Protein AF-A0A8I2G3D5-F1 (afdb_monomer)

Structure (mmCIF, N/CA/C/O backbone):
data_AF-A0A8I2G3D5-F1
#
_entry.id   AF-A0A8I2G3D5-F1
#
loop_
_atom_site.group_PDB
_atom_site.id
_atom_site.type_symbol
_atom_site.label_atom_id
_atom_site.label_alt_id
_atom_site.label_comp_id
_atom_site.label_asym_id
_atom_site.label_entity_id
_atom_site.label_seq_id
_atom_site.pdbx_PDB_ins_code
_atom_site.Cartn_x
_atom_site.Cartn_y
_atom_site.Cartn_z
_atom_site.occupancy
_atom_site.B_iso_or_equiv
_atom_site.auth_seq_id
_atom_site.auth_comp_id
_atom_site.auth_asym_id
_atom_site.auth_atom_id
_atom_site.pdbx_PDB_model_num
ATOM 1 N N . MET A 1 1 ? -16.434 -4.569 -33.786 1.00 33.22 1 MET A N 1
ATOM 2 C CA . MET A 1 1 ? -15.653 -5.572 -33.036 1.00 33.22 1 MET A CA 1
ATOM 3 C C . MET A 1 1 ? -14.203 -5.137 -33.103 1.00 33.22 1 MET A C 1
ATOM 5 O O . MET A 1 1 ? -13.575 -5.345 -34.127 1.00 33.22 1 MET A O 1
ATOM 9 N N . ALA A 1 2 ? -13.721 -4.432 -32.086 1.00 35.72 2 ALA A N 1
ATOM 10 C CA . ALA A 1 2 ? -12.325 -4.023 -31.976 1.00 35.72 2 ALA A CA 1
ATOM 11 C C . ALA A 1 2 ? -11.915 -4.312 -30.531 1.00 35.72 2 ALA A C 1
ATOM 13 O O . ALA A 1 2 ? -12.148 -3.511 -29.636 1.00 35.72 2 ALA A O 1
ATOM 14 N N . GLY A 1 3 ? -11.471 -5.544 -30.296 1.00 40.59 3 GLY A N 1
ATOM 15 C CA . GLY A 1 3 ? -10.863 -5.965 -29.041 1.00 40.59 3 GLY A CA 1
ATOM 16 C C . GLY A 1 3 ? -9.411 -6.281 -29.349 1.00 40.59 3 GLY A C 1
ATOM 17 O O . GLY A 1 3 ? -9.151 -7.000 -30.314 1.00 40.59 3 GLY A O 1
ATOM 18 N N . GLY A 1 4 ? -8.475 -5.699 -28.602 1.00 49.19 4 GLY A N 1
ATOM 19 C CA . GLY A 1 4 ? -7.061 -6.034 -28.742 1.00 49.19 4 GLY A CA 1
ATOM 20 C C . GLY A 1 4 ? -6.842 -7.540 -28.571 1.00 49.19 4 GLY A C 1
ATOM 21 O O . GLY A 1 4 ? -7.538 -8.200 -27.798 1.00 49.19 4 GLY A O 1
ATOM 22 N N . ASN A 1 5 ? -5.886 -8.095 -29.314 1.00 57.97 5 ASN A N 1
ATOM 23 C CA . ASN A 1 5 ? -5.527 -9.502 -29.184 1.00 57.97 5 ASN A CA 1
ATOM 24 C C . ASN A 1 5 ? -4.558 -9.672 -28.012 1.00 57.97 5 ASN A C 1
ATOM 26 O O . ASN A 1 5 ? -3.482 -9.074 -28.001 1.00 57.97 5 ASN A O 1
ATOM 30 N N . PHE A 1 6 ? -4.922 -10.518 -27.049 1.00 61.03 6 PHE A N 1
ATOM 31 C CA . PHE A 1 6 ? -3.996 -10.963 -26.013 1.00 61.03 6 PHE A CA 1
ATOM 32 C C . PHE A 1 6 ? -2.805 -11.684 -26.657 1.00 61.03 6 PHE A C 1
ATOM 34 O O . PHE A 1 6 ? -2.989 -12.622 -27.433 1.00 61.03 6 PHE A O 1
ATOM 41 N N . SER A 1 7 ? -1.589 -11.255 -26.318 1.00 67.00 7 SER A N 1
ATOM 42 C CA . SER A 1 7 ? -0.351 -11.927 -26.713 1.00 67.00 7 SER A CA 1
ATOM 43 C C . SER A 1 7 ? 0.411 -12.353 -25.456 1.00 67.00 7 SER A C 1
ATOM 45 O O . SER A 1 7 ? 0.914 -11.472 -24.749 1.00 67.00 7 SER A O 1
ATOM 47 N N . PRO A 1 8 ? 0.507 -13.660 -25.144 1.00 65.19 8 PRO A N 1
ATOM 48 C CA . PRO A 1 8 ? 1.179 -14.150 -23.935 1.00 65.19 8 PRO A CA 1
ATOM 49 C C . PRO A 1 8 ? 2.660 -13.745 -23.882 1.00 65.19 8 PRO A C 1
ATOM 51 O O . PRO A 1 8 ? 3.177 -13.479 -22.803 1.00 65.19 8 PRO A O 1
ATOM 54 N N . ASP A 1 9 ? 3.296 -13.567 -25.042 1.00 69.81 9 ASP A N 1
ATOM 55 C CA . ASP A 1 9 ? 4.701 -13.154 -25.168 1.00 69.81 9 ASP A CA 1
ATOM 56 C C . ASP A 1 9 ? 4.904 -11.629 -25.176 1.00 69.81 9 ASP A C 1
ATOM 58 O O . ASP A 1 9 ? 6.019 -11.131 -25.372 1.00 69.81 9 ASP A O 1
ATOM 62 N N . SER A 1 10 ? 3.834 -10.853 -24.990 1.00 69.56 10 SER A N 1
ATOM 63 C CA . SER A 1 10 ? 3.931 -9.396 -24.932 1.00 69.56 10 SER A CA 1
ATOM 64 C C . SER A 1 10 ? 4.835 -8.927 -23.786 1.00 69.56 10 SER A C 1
ATOM 66 O O . SER A 1 10 ? 4.969 -9.563 -22.738 1.00 69.56 10 SER A O 1
ATOM 68 N N . ALA A 1 11 ? 5.448 -7.760 -23.978 1.00 66.62 11 ALA A N 1
ATOM 69 C CA . ALA A 1 11 ? 6.281 -7.101 -22.974 1.00 66.62 11 ALA A CA 1
ATOM 70 C C . ALA A 1 11 ? 5.574 -6.962 -21.612 1.00 66.62 11 ALA A C 1
ATOM 72 O O . ALA A 1 11 ? 6.171 -7.254 -20.578 1.00 66.62 11 ALA A O 1
ATOM 73 N N . ILE A 1 12 ? 4.285 -6.604 -21.620 1.00 67.19 12 ILE A N 1
ATOM 74 C CA . ILE A 1 12 ? 3.485 -6.435 -20.403 1.00 67.19 12 ILE A CA 1
ATOM 75 C C . ILE A 1 12 ? 3.236 -7.760 -19.670 1.00 67.19 12 ILE A C 1
ATOM 77 O O . ILE A 1 12 ? 3.290 -7.795 -18.445 1.00 67.19 12 ILE A O 1
ATOM 81 N N . ASN A 1 13 ? 3.043 -8.868 -20.392 1.00 72.25 13 ASN A N 1
ATOM 82 C CA . ASN A 1 13 ? 2.872 -10.181 -19.770 1.00 72.25 13 ASN A CA 1
ATOM 83 C C . ASN A 1 13 ? 4.181 -10.725 -19.195 1.00 72.25 13 ASN A C 1
ATOM 85 O O . ASN A 1 13 ? 4.166 -11.341 -18.131 1.00 72.25 13 ASN A O 1
ATOM 89 N N . ARG A 1 14 ? 5.322 -10.444 -19.838 1.00 74.56 14 ARG A N 1
ATOM 90 C CA . ARG A 1 14 ? 6.645 -10.762 -19.275 1.00 74.56 14 ARG A CA 1
ATOM 91 C C . ARG A 1 14 ? 6.910 -9.982 -17.989 1.00 74.56 14 ARG A C 1
ATOM 93 O O . ARG A 1 14 ? 7.327 -10.581 -17.001 1.00 74.56 14 ARG A O 1
ATOM 100 N N . LEU A 1 15 ? 6.585 -8.688 -17.976 1.00 72.69 15 LEU A N 1
ATOM 101 C CA . LEU A 1 15 ? 6.650 -7.850 -16.777 1.00 72.69 15 LEU A CA 1
ATOM 102 C C . LEU A 1 15 ? 5.739 -8.393 -15.666 1.00 72.69 15 LEU A C 1
ATOM 104 O O . LEU A 1 15 ? 6.189 -8.593 -14.540 1.00 72.69 15 LEU A O 1
ATOM 108 N N . LEU A 1 16 ? 4.478 -8.697 -15.986 1.00 75.94 16 LEU A N 1
ATOM 109 C CA . LEU A 1 16 ? 3.522 -9.263 -15.034 1.00 75.94 16 LEU A CA 1
ATOM 110 C C . LEU A 1 16 ? 4.018 -10.598 -14.459 1.00 75.94 16 LEU A C 1
ATOM 112 O O . LEU A 1 16 ? 3.919 -10.814 -13.251 1.00 75.94 16 LEU A O 1
ATOM 116 N N . LYS A 1 17 ? 4.590 -11.472 -15.300 1.00 76.94 17 LYS A N 1
ATOM 117 C CA . LYS A 1 17 ? 5.183 -12.741 -14.863 1.00 76.94 17 LYS A CA 1
ATOM 118 C C . LYS A 1 17 ? 6.334 -12.507 -13.893 1.00 76.94 17 LYS A C 1
ATOM 120 O O . LYS A 1 17 ? 6.340 -13.126 -12.833 1.00 76.94 17 LYS A O 1
ATOM 125 N N . ALA A 1 18 ? 7.260 -11.605 -14.210 1.00 76.31 18 ALA A N 1
ATOM 126 C CA . ALA A 1 18 ? 8.394 -11.290 -13.343 1.00 76.31 18 ALA A CA 1
ATOM 127 C C . ALA A 1 18 ? 7.939 -10.758 -11.973 1.00 76.31 18 ALA A C 1
ATOM 129 O O . ALA A 1 18 ? 8.367 -11.270 -10.936 1.00 76.31 18 ALA A O 1
ATOM 130 N N . VAL A 1 19 ? 7.000 -9.803 -11.964 1.00 75.44 19 VAL A N 1
ATOM 131 C CA . VAL A 1 19 ? 6.412 -9.246 -10.733 1.00 75.44 19 VAL A CA 1
ATOM 132 C C . VAL A 1 19 ? 5.729 -10.341 -9.908 1.00 75.44 19 VAL A C 1
ATOM 134 O O . VAL A 1 19 ? 5.931 -10.430 -8.696 1.00 75.44 19 VAL A O 1
ATOM 137 N N . PHE A 1 20 ? 4.958 -11.217 -10.555 1.00 77.75 20 PHE A N 1
ATOM 138 C CA . PHE A 1 20 ? 4.272 -12.316 -9.881 1.00 77.75 20 PHE A CA 1
ATOM 139 C C . PHE A 1 20 ? 5.246 -13.338 -9.278 1.00 77.75 20 PHE A C 1
ATOM 141 O O . PHE A 1 20 ? 5.079 -13.737 -8.126 1.00 77.75 20 PHE A O 1
ATOM 148 N N . CYS A 1 21 ? 6.271 -13.753 -10.027 1.00 78.75 21 CYS A N 1
ATOM 149 C CA . CYS A 1 21 ? 7.306 -14.684 -9.558 1.00 78.75 21 CYS A CA 1
ATOM 150 C C . CYS A 1 21 ? 7.997 -14.136 -8.310 1.00 78.75 21 CYS A C 1
ATOM 152 O O . CYS A 1 21 ? 8.092 -14.813 -7.287 1.00 78.75 21 CYS A O 1
ATOM 154 N N . LYS A 1 22 ? 8.374 -12.853 -8.361 1.00 76.94 22 LYS A N 1
ATOM 155 C CA . LYS A 1 22 ? 8.997 -12.154 -7.240 1.00 76.94 22 LYS A CA 1
ATOM 156 C C . LYS A 1 22 ? 8.113 -12.158 -5.992 1.00 76.94 22 LYS A C 1
ATOM 158 O O . LYS A 1 22 ? 8.593 -12.510 -4.919 1.00 76.94 22 LYS A O 1
ATOM 163 N N . ALA A 1 23 ? 6.834 -11.811 -6.136 1.00 73.75 23 ALA A N 1
ATOM 164 C CA . ALA A 1 23 ? 5.890 -11.750 -5.019 1.00 73.75 23 ALA A CA 1
ATOM 165 C C . ALA A 1 23 ? 5.532 -13.133 -4.443 1.00 73.75 23 ALA A C 1
ATOM 167 O O . ALA A 1 23 ? 5.280 -13.260 -3.247 1.00 73.75 23 ALA A O 1
ATOM 168 N N . SER A 1 24 ? 5.498 -14.168 -5.285 1.00 75.25 24 SER A N 1
ATOM 169 C CA . SER A 1 24 ? 5.139 -15.538 -4.892 1.00 75.25 24 SER A CA 1
ATOM 170 C C . SER A 1 24 ? 6.325 -16.377 -4.404 1.00 75.25 24 SER A C 1
ATOM 172 O O . SER A 1 24 ? 6.113 -17.454 -3.848 1.00 75.25 24 SER A O 1
ATOM 174 N N . GLY A 1 25 ? 7.563 -15.911 -4.605 1.00 76.88 25 GLY A N 1
ATOM 175 C CA . GLY A 1 25 ? 8.779 -16.687 -4.341 1.00 76.88 25 GLY A CA 1
ATOM 176 C C . GLY A 1 25 ? 8.998 -17.838 -5.330 1.00 76.88 25 GLY A C 1
ATOM 177 O O . GLY A 1 25 ? 9.834 -18.707 -5.085 1.00 76.88 25 GLY A O 1
ATOM 178 N N . ILE A 1 26 ? 8.237 -17.862 -6.425 1.00 79.56 26 ILE A N 1
ATOM 179 C CA . ILE A 1 26 ? 8.363 -18.844 -7.500 1.00 79.56 26 ILE A CA 1
ATOM 180 C C . ILE A 1 26 ? 9.489 -18.392 -8.433 1.00 79.56 26 ILE A C 1
ATOM 182 O O . ILE A 1 26 ? 9.596 -17.212 -8.761 1.00 79.56 26 ILE A O 1
ATOM 186 N N . ASP A 1 27 ? 10.328 -19.329 -8.867 1.00 75.12 27 ASP A N 1
ATOM 187 C CA . ASP A 1 27 ? 11.398 -19.039 -9.821 1.00 75.12 27 ASP A CA 1
ATOM 188 C C . ASP A 1 27 ? 10.809 -18.567 -11.161 1.00 75.12 27 ASP A C 1
ATOM 190 O O . ASP A 1 27 ? 9.886 -19.186 -11.694 1.00 75.12 27 ASP A O 1
ATOM 194 N N . VAL A 1 28 ? 11.345 -17.486 -11.727 1.00 67.75 28 VAL A N 1
ATOM 195 C CA . VAL A 1 28 ? 10.882 -16.940 -13.011 1.00 67.75 28 VAL A CA 1
ATOM 196 C C . VAL A 1 28 ? 11.116 -17.916 -14.168 1.00 67.75 28 VAL A C 1
ATOM 198 O O . VAL A 1 28 ? 10.330 -17.940 -15.119 1.00 67.75 28 VAL A O 1
ATOM 201 N N . GLU A 1 29 ? 12.137 -18.768 -14.030 1.00 68.31 29 GLU A N 1
ATOM 202 C CA . GLU A 1 29 ? 12.494 -19.843 -14.962 1.00 68.31 29 GLU A CA 1
ATOM 203 C C . GLU A 1 29 ? 11.621 -21.095 -14.789 1.00 68.31 29 GLU A C 1
ATOM 205 O O . GLU A 1 29 ? 11.709 -22.044 -15.570 1.00 68.31 29 GLU A O 1
ATOM 210 N N . SER A 1 30 ? 10.751 -21.134 -13.774 1.00 64.19 30 SER A N 1
ATOM 211 C CA . SER A 1 30 ? 9.846 -22.267 -13.609 1.00 64.19 30 SER A CA 1
ATOM 212 C C . SER A 1 30 ? 8.774 -22.287 -14.710 1.00 64.19 30 SER A C 1
ATOM 214 O O . SER A 1 30 ? 8.200 -21.265 -15.105 1.00 64.19 30 SER A O 1
ATOM 216 N N . ASN A 1 31 ? 8.499 -23.492 -15.219 1.00 62.22 31 ASN A N 1
ATOM 217 C CA . ASN A 1 31 ? 7.587 -23.768 -16.339 1.00 62.22 31 ASN A CA 1
ATOM 218 C C . ASN A 1 31 ? 6.098 -23.651 -15.962 1.00 62.22 31 ASN A C 1
ATOM 220 O O . ASN A 1 31 ? 5.286 -24.486 -16.360 1.00 62.22 31 ASN A O 1
ATOM 224 N N . PHE A 1 32 ? 5.716 -22.649 -15.173 1.00 61.19 32 PHE A N 1
ATOM 225 C CA . PHE A 1 32 ? 4.306 -22.348 -14.957 1.00 61.19 32 PHE A CA 1
ATOM 226 C C . PHE A 1 32 ? 3.811 -21.329 -15.984 1.00 61.19 32 PHE A C 1
ATOM 228 O O . PHE A 1 32 ? 4.517 -20.398 -16.392 1.00 61.19 32 PHE A O 1
ATOM 235 N N . GLU A 1 33 ? 2.571 -21.531 -16.405 1.00 62.66 33 GLU A N 1
ATOM 236 C CA . GLU A 1 33 ? 1.895 -20.706 -17.391 1.00 62.66 33 GLU A CA 1
ATOM 237 C C . GLU A 1 33 ? 0.916 -19.769 -16.676 1.00 62.66 33 GLU A C 1
ATOM 239 O O . GLU A 1 33 ? 0.068 -20.209 -15.894 1.00 62.66 33 GLU A O 1
ATOM 244 N N . ILE A 1 34 ? 1.041 -18.464 -16.927 1.00 61.38 34 ILE A N 1
ATOM 245 C CA . ILE A 1 34 ? 0.075 -17.473 -16.451 1.00 61.38 34 ILE A CA 1
ATOM 246 C C . ILE A 1 34 ? -1.021 -17.374 -17.501 1.00 61.38 34 ILE A C 1
ATOM 248 O O . ILE A 1 34 ? -0.872 -16.709 -18.524 1.00 61.38 34 ILE A O 1
ATOM 252 N N . ASN A 1 35 ? -2.129 -18.047 -17.227 1.00 60.19 35 ASN A N 1
ATOM 253 C CA . ASN A 1 35 ? -3.312 -17.999 -18.068 1.00 60.19 35 ASN A CA 1
ATOM 254 C C . ASN A 1 35 ? -4.254 -16.895 -17.578 1.00 60.19 35 ASN A C 1
ATOM 256 O O . ASN A 1 35 ? -4.542 -16.799 -16.381 1.00 60.19 35 ASN A O 1
ATOM 260 N N . ILE A 1 36 ? -4.773 -16.073 -18.498 1.00 58.59 36 ILE A N 1
ATOM 261 C CA . ILE A 1 36 ? -5.893 -15.191 -18.158 1.00 58.59 36 ILE A CA 1
ATOM 262 C C . ILE A 1 36 ? -7.076 -16.090 -17.803 1.00 58.59 36 ILE A C 1
ATOM 264 O O . ILE A 1 36 ? -7.423 -17.003 -18.553 1.00 58.59 3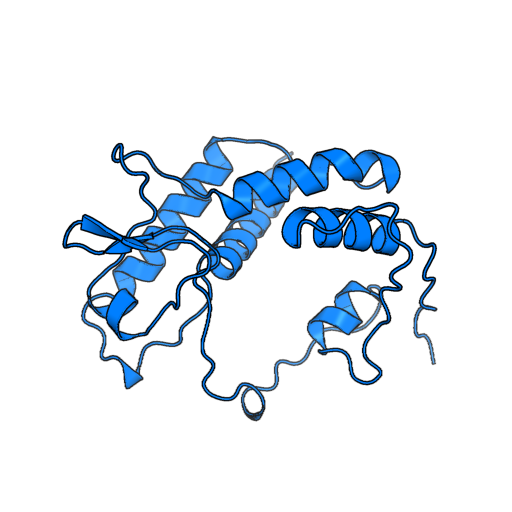6 ILE A O 1
ATOM 268 N N . SER A 1 37 ? -7.701 -15.822 -16.655 1.00 55.09 37 SER A N 1
ATOM 269 C CA . SER A 1 37 ? -8.962 -16.465 -16.287 1.00 55.09 37 SER A CA 1
ATOM 270 C C . SER A 1 37 ? -9.947 -16.396 -17.463 1.00 55.09 37 SER A C 1
ATOM 272 O O . SER A 1 37 ? -10.093 -15.325 -18.048 1.00 55.09 37 SER A O 1
ATOM 274 N N . PRO A 1 38 ? -10.697 -17.464 -17.781 1.00 53.06 38 PRO A N 1
ATOM 275 C CA . PRO A 1 38 ? -11.763 -17.400 -18.786 1.00 53.06 38 PRO A CA 1
ATOM 276 C C . PRO A 1 38 ? -12.868 -16.390 -18.419 1.00 53.06 38 PRO A C 1
ATOM 278 O O . PRO A 1 38 ? -13.658 -15.994 -19.271 1.00 53.06 38 PRO A O 1
ATOM 281 N N . ALA A 1 39 ? -12.906 -15.945 -17.159 1.00 57.94 39 ALA A N 1
ATOM 282 C CA . ALA A 1 39 ? -13.697 -14.822 -16.676 1.00 57.94 39 ALA A CA 1
ATOM 283 C C . ALA A 1 39 ? -12.791 -13.889 -15.848 1.00 57.94 39 ALA A C 1
ATOM 285 O O . ALA A 1 39 ? -12.769 -13.981 -14.613 1.00 57.94 39 ALA A O 1
ATOM 286 N N . PRO A 1 40 ? -11.966 -13.042 -16.487 1.00 58.94 40 PRO A N 1
ATOM 287 C CA . PRO A 1 40 ? -11.129 -12.103 -15.756 1.00 58.94 40 PRO A CA 1
ATOM 288 C C . PRO A 1 40 ? -12.015 -11.056 -15.071 1.00 58.94 40 PRO A C 1
ATOM 290 O O . PRO A 1 40 ? -13.067 -10.678 -15.591 1.00 58.94 40 PRO A O 1
ATOM 293 N N . LYS A 1 41 ? -11.590 -10.569 -13.898 1.00 57.34 41 LYS A N 1
ATOM 294 C CA . LYS A 1 41 ? -12.210 -9.372 -13.308 1.00 57.34 41 LYS A CA 1
ATOM 295 C C . LYS A 1 41 ? -12.121 -8.234 -14.322 1.00 57.34 41 LYS A C 1
ATOM 297 O O . LYS A 1 41 ? -11.122 -8.140 -15.037 1.00 57.34 41 LYS A O 1
ATOM 302 N N . ALA A 1 42 ? -13.153 -7.397 -14.391 1.00 54.06 42 ALA A N 1
ATOM 303 C CA . ALA A 1 42 ? -13.267 -6.379 -15.430 1.00 54.06 42 ALA A CA 1
ATOM 304 C C . ALA A 1 42 ? -12.027 -5.470 -15.464 1.00 54.06 42 ALA A C 1
ATOM 306 O O . ALA A 1 42 ? -11.500 -5.191 -16.536 1.00 54.06 42 ALA A O 1
ATOM 307 N N . GLU A 1 43 ? -11.499 -5.106 -14.296 1.00 52.00 43 GLU A N 1
ATOM 308 C CA . GLU A 1 43 ? -10.314 -4.265 -14.126 1.00 52.00 43 GLU A CA 1
ATOM 309 C C . GLU A 1 43 ? -9.036 -4.926 -14.665 1.00 52.00 43 GLU A C 1
ATOM 311 O O . GLU A 1 43 ? -8.214 -4.273 -15.304 1.00 52.00 43 GLU A O 1
ATOM 316 N N . VAL A 1 44 ? -8.897 -6.238 -14.453 1.00 56.22 44 VAL A N 1
ATOM 317 C CA . VAL A 1 44 ? -7.757 -7.040 -14.929 1.00 56.22 44 VAL A CA 1
ATOM 318 C C . VAL A 1 44 ? -7.839 -7.241 -16.436 1.00 56.22 44 VAL A C 1
ATOM 320 O O . VAL A 1 44 ? -6.833 -7.121 -17.124 1.00 56.22 44 VAL A O 1
ATOM 323 N N . ALA A 1 45 ? -9.041 -7.496 -16.959 1.00 55.72 45 ALA A N 1
ATOM 324 C CA . ALA A 1 45 ? -9.275 -7.547 -18.393 1.00 55.72 45 ALA A CA 1
ATOM 325 C C . ALA A 1 45 ? -8.876 -6.211 -19.025 1.00 55.72 45 ALA A C 1
ATOM 327 O O . ALA A 1 45 ? -8.057 -6.185 -19.930 1.00 55.72 45 ALA A O 1
ATOM 328 N N . TYR A 1 46 ? -9.370 -5.098 -18.485 1.00 52.34 46 TYR A N 1
ATOM 329 C CA . TYR A 1 46 ? -9.125 -3.758 -19.008 1.00 52.34 46 TYR A CA 1
ATOM 330 C C . TYR A 1 46 ? -7.642 -3.366 -19.029 1.00 52.34 46 TYR A C 1
ATOM 332 O O . TYR A 1 46 ? -7.166 -2.874 -20.049 1.00 52.34 46 TYR A O 1
ATOM 340 N N . GLY A 1 47 ? -6.889 -3.664 -17.963 1.00 53.66 47 GLY A N 1
ATOM 341 C CA . GLY A 1 47 ? -5.435 -3.458 -17.933 1.00 53.66 47 GLY A CA 1
ATOM 342 C C . GLY A 1 47 ? -4.662 -4.265 -18.986 1.00 53.66 47 GLY A C 1
ATOM 343 O O . GLY A 1 47 ? -3.569 -3.867 -19.375 1.00 53.66 47 GLY A O 1
ATOM 344 N N . LEU A 1 48 ? -5.234 -5.367 -19.485 1.00 55.03 48 LEU A N 1
ATOM 345 C CA . LEU A 1 48 ? -4.628 -6.251 -20.489 1.00 55.03 48 LEU A CA 1
ATOM 346 C C . LEU A 1 48 ? -5.072 -5.944 -21.937 1.00 55.03 48 LEU A C 1
ATOM 348 O O . LEU A 1 48 ? -4.449 -6.451 -22.868 1.00 55.03 48 LEU A O 1
ATOM 352 N N . VAL A 1 49 ? -6.119 -5.130 -22.145 1.00 52.66 49 VAL A N 1
ATOM 353 C CA . VAL A 1 49 ? -6.657 -4.748 -23.479 1.00 52.66 49 VAL A CA 1
ATOM 354 C C . VAL A 1 49 ? -6.724 -3.230 -23.713 1.00 52.66 49 VAL A C 1
ATOM 356 O O . VAL A 1 49 ? -7.426 -2.781 -24.617 1.00 52.66 49 VAL A O 1
ATOM 359 N N . TRP A 1 50 ? -6.021 -2.433 -22.904 1.00 46.34 50 TRP A N 1
ATOM 360 C CA . TRP A 1 50 ? -6.191 -0.978 -22.810 1.00 46.34 50 TRP A CA 1
ATOM 361 C C . TRP A 1 50 ? -6.049 -0.231 -24.152 1.00 46.34 50 TRP A C 1
ATOM 363 O O . TRP A 1 50 ? -4.947 0.072 -24.602 1.00 46.34 50 TRP A O 1
ATOM 373 N N . ASP A 1 51 ? -7.193 0.116 -24.748 1.00 42.78 51 ASP A N 1
ATOM 374 C CA . ASP A 1 51 ? -7.335 1.161 -25.773 1.00 42.78 51 ASP A CA 1
ATOM 375 C C . ASP A 1 51 ? -8.736 1.823 -25.691 1.00 42.78 51 ASP A C 1
ATOM 377 O O . ASP A 1 51 ? -8.816 3.045 -25.673 1.00 42.78 51 ASP A O 1
ATOM 381 N N . GLN A 1 52 ? -9.865 1.095 -25.545 1.00 47.16 52 GLN A N 1
ATOM 382 C CA . GLN A 1 52 ? -11.153 1.684 -26.006 1.00 47.16 52 GLN A CA 1
ATOM 383 C C . GLN A 1 52 ? -12.406 1.622 -25.108 1.00 47.16 52 GLN A C 1
ATOM 385 O O . GLN A 1 52 ? -13.492 1.899 -25.624 1.00 47.16 52 GLN A O 1
ATOM 390 N N . THR A 1 53 ? -12.385 1.283 -23.807 1.00 41.03 53 THR A N 1
ATOM 391 C CA . THR A 1 53 ? -13.666 1.285 -23.040 1.00 41.03 53 THR A CA 1
ATOM 392 C C . THR A 1 53 ? -13.560 1.528 -21.528 1.00 41.03 53 THR A C 1
ATOM 394 O O . THR A 1 53 ? -12.995 0.698 -20.833 1.00 41.03 53 THR A O 1
ATOM 397 N N . PRO A 1 54 ? -14.197 2.572 -20.962 1.00 43.09 54 PRO A N 1
ATOM 398 C CA . PRO A 1 54 ? -14.180 2.807 -19.519 1.00 43.09 54 PRO A CA 1
ATOM 399 C C . PRO A 1 54 ? -14.923 1.709 -18.740 1.00 43.09 54 PRO A C 1
ATOM 401 O O . PRO A 1 54 ? -16.011 1.267 -19.121 1.00 43.09 54 PRO A O 1
ATOM 404 N N . LEU A 1 55 ? -14.342 1.303 -17.611 1.00 44.03 55 LEU A N 1
ATOM 405 C CA . LEU A 1 55 ? -14.909 0.323 -16.685 1.00 44.03 55 LEU A CA 1
ATOM 406 C C . LEU A 1 55 ? -16.188 0.836 -16.012 1.00 44.03 55 LEU A C 1
ATOM 408 O O . LEU A 1 55 ? -16.257 1.985 -15.576 1.00 44.03 55 LEU A O 1
ATOM 412 N N . LYS A 1 56 ? -17.177 -0.049 -15.844 1.00 44.59 56 LYS A N 1
ATOM 413 C CA . LYS A 1 56 ? -18.307 0.163 -14.927 1.00 44.59 56 LYS A CA 1
ATOM 414 C C . LYS A 1 56 ? -18.125 -0.697 -13.683 1.00 44.59 56 LYS A C 1
ATOM 416 O O . LYS A 1 56 ? -18.066 -1.919 -13.776 1.00 44.59 56 LYS A O 1
ATOM 421 N N . TYR A 1 57 ? -18.061 -0.030 -12.537 1.00 43.28 57 TYR A N 1
ATOM 422 C CA . TYR A 1 57 ? -18.010 -0.641 -11.215 1.00 43.28 57 TYR A CA 1
ATOM 423 C C . TYR A 1 57 ? -19.380 -1.233 -10.844 1.00 43.28 57 TYR A C 1
ATOM 425 O O . TYR A 1 57 ? -20.385 -0.521 -10.858 1.00 43.28 57 TYR A O 1
ATOM 433 N N . ASP A 1 58 ? -19.415 -2.530 -10.527 1.00 50.22 58 ASP A N 1
ATOM 434 C CA . ASP A 1 58 ? -20.611 -3.263 -10.090 1.00 50.22 58 ASP A CA 1
ATOM 435 C C . ASP A 1 58 ? -20.515 -3.541 -8.581 1.00 50.22 58 ASP A C 1
ATOM 437 O O . ASP A 1 58 ? -19.769 -4.418 -8.135 1.00 50.22 58 ASP A O 1
ATOM 441 N N . LYS A 1 59 ? -21.252 -2.746 -7.795 1.00 46.84 59 LYS A N 1
ATOM 442 C CA . LYS A 1 59 ? -21.259 -2.788 -6.324 1.00 46.84 59 LYS A CA 1
ATOM 443 C C . LYS A 1 59 ? -21.796 -4.107 -5.763 1.00 46.84 59 LYS A C 1
ATOM 445 O O . LYS A 1 59 ? -21.375 -4.506 -4.682 1.00 46.84 59 LYS A O 1
ATOM 450 N N . ASP A 1 60 ? -22.654 -4.810 -6.499 1.00 46.97 60 ASP A N 1
ATOM 451 C CA . ASP A 1 60 ? -23.408 -5.954 -5.971 1.00 46.97 60 ASP A CA 1
ATOM 452 C C . ASP A 1 60 ? -22.614 -7.274 -6.023 1.00 46.97 60 ASP A C 1
ATOM 454 O O . ASP A 1 60 ? -23.005 -8.279 -5.424 1.00 46.97 60 ASP A O 1
ATOM 458 N N . LYS A 1 61 ? -21.465 -7.289 -6.718 1.00 46.91 61 LYS A N 1
ATOM 459 C CA . LYS A 1 61 ? -20.580 -8.465 -6.834 1.00 46.91 61 LYS A CA 1
ATOM 460 C C . LYS A 1 61 ? -19.415 -8.481 -5.848 1.00 46.91 61 LYS A C 1
ATOM 462 O O . LYS A 1 61 ? -18.755 -9.514 -5.709 1.00 46.91 61 LYS A O 1
ATOM 467 N N . VAL A 1 62 ? -19.157 -7.379 -5.146 1.00 48.84 62 VAL A N 1
ATOM 468 C CA . VAL A 1 62 ? -18.140 -7.323 -4.091 1.00 48.84 62 VAL A CA 1
ATOM 469 C C . VAL A 1 62 ? -18.781 -7.831 -2.801 1.00 48.84 62 VAL A C 1
ATOM 471 O O . VAL A 1 62 ? -19.272 -7.061 -1.985 1.00 48.84 62 VAL A O 1
ATOM 474 N N . ARG A 1 63 ? -18.822 -9.158 -2.627 1.00 48.16 63 ARG A N 1
ATOM 475 C CA . ARG A 1 63 ? -19.153 -9.751 -1.321 1.00 48.16 63 ARG A CA 1
ATOM 476 C C . ARG A 1 63 ? -18.180 -9.217 -0.272 1.00 48.16 63 ARG A C 1
ATOM 478 O O . ARG A 1 63 ? -16.980 -9.173 -0.543 1.00 48.16 63 ARG A O 1
ATOM 485 N N . GLU A 1 64 ? -18.710 -8.867 0.901 1.00 52.91 64 GLU A N 1
ATOM 486 C CA . GLU A 1 64 ? -17.960 -8.499 2.108 1.00 52.91 64 GLU A CA 1
ATOM 487 C C . GLU A 1 64 ? -16.767 -9.445 2.287 1.00 52.91 64 GLU A C 1
ATOM 489 O O . GLU A 1 64 ? -16.908 -10.643 2.547 1.00 52.91 64 GLU A O 1
ATOM 494 N N . GLY A 1 65 ? -15.585 -8.910 1.991 1.00 54.69 65 GLY A N 1
ATOM 495 C CA . GLY A 1 65 ? -14.393 -9.687 1.702 1.00 54.69 65 GLY A CA 1
ATOM 496 C C . GLY A 1 65 ? -13.357 -9.539 2.798 1.00 54.69 65 GLY A C 1
ATOM 497 O O . GLY A 1 65 ? -13.142 -8.467 3.353 1.00 54.69 65 GLY A O 1
ATOM 498 N N . PHE A 1 66 ? -12.689 -10.640 3.108 1.00 61.56 66 PHE A N 1
ATOM 499 C CA . PHE A 1 66 ? -11.496 -10.652 3.936 1.00 61.56 66 PHE A CA 1
ATOM 500 C C . PHE A 1 66 ? -10.370 -9.966 3.155 1.00 61.56 66 PHE A C 1
ATOM 502 O O . PHE A 1 66 ? -9.804 -10.559 2.239 1.00 61.56 66 PHE A O 1
ATOM 509 N N . PHE A 1 67 ? -10.073 -8.710 3.481 1.00 77.62 67 PHE A N 1
ATOM 510 C CA . PHE A 1 67 ? -8.979 -7.977 2.854 1.00 77.62 67 PHE A CA 1
ATOM 511 C C . PHE A 1 67 ? -7.684 -8.213 3.625 1.00 77.62 67 PHE A C 1
ATOM 513 O O . PHE A 1 67 ? -7.636 -8.059 4.847 1.00 77.62 67 PHE A O 1
ATOM 520 N N . LEU A 1 68 ? -6.631 -8.593 2.905 1.00 86.25 68 LEU A N 1
ATOM 521 C CA . LEU A 1 68 ? -5.273 -8.454 3.420 1.00 86.25 68 LEU A CA 1
ATOM 522 C C . LEU A 1 68 ? -4.926 -6.966 3.462 1.00 86.25 68 LEU A C 1
ATOM 524 O O . LEU A 1 68 ? -5.396 -6.202 2.617 1.00 86.25 68 LEU A O 1
ATOM 528 N N . ALA A 1 69 ? -4.110 -6.560 4.427 1.00 87.56 69 ALA A N 1
ATOM 529 C CA . ALA A 1 69 ? -3.715 -5.166 4.565 1.00 87.56 69 ALA A CA 1
ATOM 530 C C . ALA A 1 69 ? -2.927 -4.669 3.352 1.00 87.56 69 ALA A C 1
ATOM 532 O O . ALA A 1 69 ? -3.119 -3.539 2.916 1.00 87.56 69 ALA A O 1
ATOM 533 N N . GLY A 1 70 ? -2.059 -5.504 2.782 1.00 88.25 70 GLY A N 1
ATOM 534 C CA . GLY A 1 70 ? -1.196 -5.126 1.666 1.00 88.25 70 GLY A CA 1
ATOM 535 C C . GLY A 1 70 ? -0.037 -4.210 2.065 1.00 88.25 70 GLY A C 1
ATOM 536 O O . GLY A 1 70 ? 0.882 -4.060 1.281 1.00 88.25 70 GLY A O 1
ATOM 537 N N . GLU A 1 71 ? -0.024 -3.666 3.279 1.00 90.94 71 GLU A N 1
ATOM 538 C CA . GLU A 1 71 ? 1.114 -2.977 3.892 1.00 90.94 71 GLU A CA 1
ATOM 539 C C . GLU A 1 71 ? 1.203 -3.355 5.367 1.00 90.94 71 GLU A C 1
ATOM 541 O O . GLU A 1 71 ? 0.195 -3.702 5.988 1.00 90.94 71 GLU A O 1
ATOM 546 N N . THR A 1 72 ? 2.408 -3.280 5.925 1.00 91.06 72 THR A N 1
ATOM 547 C CA . THR A 1 72 ? 2.617 -3.406 7.371 1.00 91.06 72 THR A CA 1
ATOM 548 C C . THR A 1 72 ? 1.992 -2.201 8.074 1.00 91.06 72 THR A C 1
ATOM 550 O O . THR A 1 72 ? 2.186 -1.062 7.651 1.00 91.06 72 THR A O 1
ATOM 553 N N . PHE A 1 73 ? 1.261 -2.431 9.162 1.00 90.69 73 PHE A N 1
ATOM 554 C CA . PHE A 1 73 ? 0.630 -1.363 9.936 1.00 90.69 73 PHE A CA 1
ATOM 555 C C . PHE A 1 73 ? 0.690 -1.647 11.434 1.00 90.69 73 PHE A C 1
ATOM 557 O O . PHE A 1 73 ? 0.843 -2.785 11.864 1.00 90.69 73 PHE A O 1
ATOM 564 N N . THR A 1 74 ? 0.540 -0.603 12.236 1.00 90.38 74 THR A N 1
ATOM 565 C CA . THR A 1 74 ? 0.583 -0.676 13.697 1.00 90.38 74 THR A CA 1
ATOM 566 C C . THR A 1 74 ? -0.698 -0.073 14.257 1.00 90.38 74 THR A C 1
ATOM 568 O O . THR A 1 74 ? -1.138 0.979 13.788 1.00 90.38 74 THR A O 1
ATOM 571 N N . ASP A 1 75 ? -1.323 -0.725 15.236 1.00 90.06 75 ASP A N 1
ATOM 572 C CA . ASP A 1 75 ? -2.444 -0.126 15.967 1.00 90.06 75 ASP A CA 1
ATOM 573 C C . ASP A 1 75 ? -1.965 0.887 17.025 1.00 90.06 75 ASP A C 1
ATOM 575 O O . ASP A 1 75 ? -0.770 1.084 17.255 1.00 90.06 75 ASP A O 1
ATOM 579 N N . LEU A 1 76 ? -2.901 1.593 17.662 1.00 85.69 76 LEU A N 1
ATOM 580 C CA . LEU A 1 76 ? -2.557 2.585 18.688 1.00 85.69 76 LEU A CA 1
ATOM 581 C C . LEU A 1 76 ? -1.990 1.978 19.981 1.00 85.69 76 LEU A C 1
ATOM 583 O O . LEU A 1 76 ? -1.397 2.717 20.767 1.00 85.69 76 LEU A O 1
ATOM 587 N N . ASP A 1 77 ? -2.121 0.664 20.173 1.00 85.94 77 ASP A N 1
ATOM 588 C CA . ASP A 1 77 ? -1.530 -0.078 21.289 1.00 85.94 77 ASP A CA 1
ATOM 589 C C . ASP A 1 77 ? -0.099 -0.559 20.960 1.00 85.94 77 ASP A C 1
ATOM 591 O O . ASP A 1 77 ? 0.498 -1.331 21.711 1.00 85.94 77 ASP A O 1
ATOM 595 N N . ASN A 1 78 ? 0.478 -0.073 19.851 1.00 84.88 78 ASN A N 1
ATOM 596 C CA . ASN A 1 78 ? 1.792 -0.439 19.315 1.00 84.88 78 ASN A CA 1
ATOM 597 C C . ASN A 1 78 ? 1.926 -1.913 18.913 1.00 84.88 78 ASN A C 1
ATOM 599 O O . ASN A 1 78 ? 3.044 -2.419 18.783 1.00 84.88 78 ASN A O 1
ATOM 603 N N . LYS A 1 79 ? 0.817 -2.617 18.673 1.00 88.88 79 LYS A N 1
ATOM 604 C CA . LYS A 1 79 ? 0.882 -3.942 18.065 1.00 88.88 79 LYS A CA 1
ATOM 605 C C . LYS A 1 79 ? 1.038 -3.788 16.557 1.00 88.88 79 LYS A C 1
ATOM 607 O O . LYS A 1 79 ? 0.208 -3.169 15.891 1.00 88.88 79 LYS A O 1
ATOM 6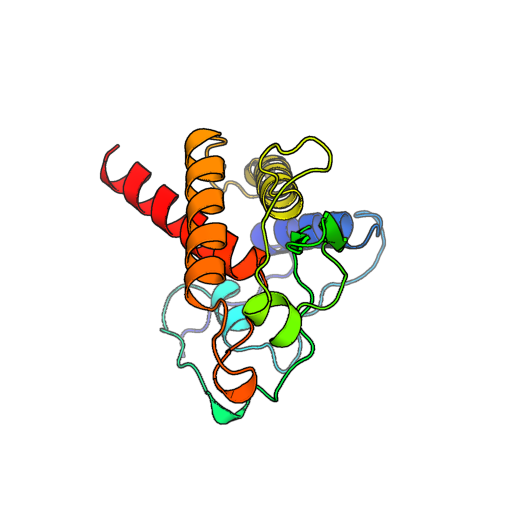12 N N . GLN A 1 80 ? 2.107 -4.373 16.029 1.00 89.75 80 GLN A N 1
ATOM 613 C CA . GLN A 1 80 ? 2.375 -4.425 14.598 1.00 89.75 80 GLN A CA 1
ATOM 614 C C . GLN A 1 80 ? 1.649 -5.610 13.953 1.00 89.75 80 GLN A C 1
ATOM 616 O O . GLN A 1 80 ? 1.572 -6.696 14.529 1.00 89.75 80 GLN A O 1
ATOM 621 N N . TYR A 1 81 ? 1.155 -5.379 12.743 1.00 90.75 81 TYR A N 1
ATOM 622 C CA . TYR A 1 81 ? 0.521 -6.342 11.861 1.00 90.75 81 TYR A CA 1
ATOM 623 C C . TYR A 1 81 ? 1.270 -6.344 10.528 1.00 90.75 81 TYR A C 1
ATOM 625 O O . TYR A 1 81 ? 1.558 -5.289 9.958 1.00 90.75 81 TYR A O 1
ATOM 633 N N . GLN A 1 82 ? 1.591 -7.529 10.031 1.00 91.06 82 GLN A N 1
ATOM 634 C CA . GLN A 1 82 ? 2.278 -7.730 8.763 1.00 91.06 82 GLN A CA 1
ATOM 635 C C . GLN A 1 82 ? 1.346 -7.469 7.575 1.00 91.06 82 GLN A C 1
ATOM 637 O O . GLN A 1 82 ? 0.125 -7.591 7.662 1.00 91.06 82 GLN A O 1
ATOM 642 N N . TRP A 1 83 ? 1.931 -7.162 6.418 1.00 89.69 83 TRP A N 1
ATOM 643 C CA . TRP A 1 83 ? 1.198 -6.865 5.178 1.00 89.69 83 TRP A CA 1
ATOM 644 C C . TRP A 1 83 ? 0.238 -7.976 4.717 1.00 89.69 83 TRP A C 1
ATOM 646 O O 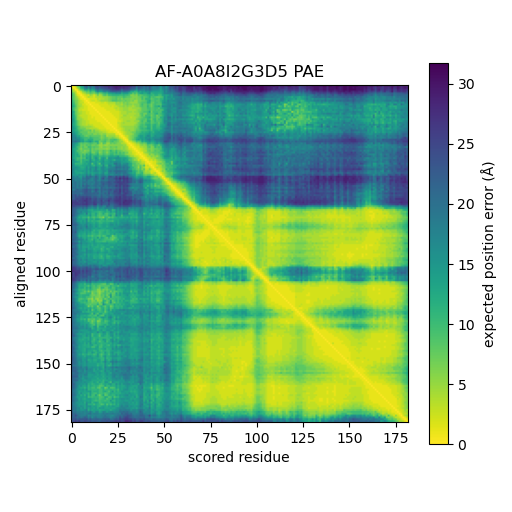. TRP A 1 83 ? -0.752 -7.703 4.037 1.00 89.69 83 TRP A O 1
ATOM 656 N N . ASN A 1 84 ? 0.527 -9.230 5.068 1.00 86.94 84 ASN A N 1
ATOM 657 C CA . ASN A 1 84 ? -0.286 -10.401 4.744 1.00 86.94 84 ASN A CA 1
ATOM 658 C C . ASN A 1 84 ? -1.294 -10.755 5.847 1.00 86.94 84 ASN A C 1
ATOM 660 O O . ASN A 1 84 ? -1.967 -11.782 5.748 1.00 86.94 84 ASN A O 1
ATOM 664 N N . GLU A 1 85 ? -1.404 -9.937 6.893 1.00 89.75 85 GLU A N 1
ATOM 665 C CA . GLU A 1 85 ? -2.451 -10.064 7.896 1.00 89.75 85 GLU A CA 1
ATOM 666 C C . GLU A 1 85 ? -3.736 -9.370 7.441 1.00 89.75 85 GLU A C 1
ATOM 668 O O . GLU A 1 85 ? -3.765 -8.526 6.539 1.00 89.75 85 GLU A O 1
ATOM 673 N N . ARG A 1 86 ? -4.842 -9.772 8.066 1.00 88.94 86 ARG A N 1
ATOM 674 C CA . ARG A 1 86 ? -6.166 -9.251 7.746 1.00 88.94 86 ARG A CA 1
ATOM 675 C C . ARG A 1 86 ? -6.302 -7.811 8.235 1.00 88.94 86 ARG A C 1
ATOM 677 O O . ARG A 1 86 ? -6.085 -7.535 9.411 1.00 88.94 86 ARG A O 1
ATOM 684 N N . LEU A 1 87 ? -6.789 -6.941 7.359 1.00 89.88 87 LEU A N 1
ATOM 685 C CA . LEU A 1 87 ? -7.286 -5.622 7.721 1.00 89.88 87 LEU A CA 1
ATOM 686 C C . LEU A 1 87 ? -8.793 -5.704 7.980 1.00 89.88 87 LEU A C 1
ATOM 688 O O . LEU A 1 87 ? -9.552 -6.219 7.155 1.00 89.88 87 LEU A O 1
ATOM 692 N N . THR A 1 88 ? -9.235 -5.231 9.143 1.00 90.25 88 THR A N 1
ATOM 693 C CA . THR A 1 88 ? -10.647 -5.282 9.552 1.00 90.25 88 THR A CA 1
ATOM 694 C C . THR A 1 88 ? -11.209 -3.891 9.842 1.00 90.25 88 THR A C 1
ATOM 696 O O . THR A 1 88 ? -10.437 -2.993 10.197 1.00 90.25 88 THR A O 1
ATOM 699 N N . PRO A 1 89 ? -12.545 -3.711 9.776 1.00 89.44 89 PRO A N 1
ATOM 700 C CA . PRO A 1 89 ? -13.197 -2.491 10.250 1.00 89.44 89 PRO A CA 1
ATOM 701 C C . PRO A 1 89 ? -12.795 -2.141 11.684 1.00 89.44 89 PRO A C 1
ATOM 703 O O . PRO A 1 89 ? -12.508 -0.986 11.980 1.00 89.44 89 PRO A O 1
ATOM 706 N N . THR A 1 90 ? -12.680 -3.150 12.555 1.00 90.38 90 THR A N 1
ATOM 707 C CA . THR A 1 90 ? -12.230 -2.993 13.941 1.00 90.38 90 THR A CA 1
ATOM 708 C C . THR A 1 90 ? -10.828 -2.393 14.031 1.00 90.38 90 THR A C 1
ATOM 710 O O . THR A 1 90 ? -10.606 -1.501 14.848 1.00 90.38 90 THR A O 1
ATOM 713 N N . ASN A 1 91 ? -9.873 -2.855 13.210 1.00 90.75 91 ASN A N 1
ATOM 714 C CA . ASN A 1 91 ? -8.522 -2.282 13.194 1.00 90.75 91 ASN A CA 1
ATOM 715 C C . ASN A 1 91 ? -8.582 -0.793 12.832 1.00 90.75 91 ASN A C 1
ATOM 717 O O . ASN A 1 91 ? -8.043 0.037 13.559 1.00 90.75 91 ASN A O 1
ATOM 721 N N . ILE A 1 92 ? -9.291 -0.460 11.750 1.00 90.50 92 ILE A N 1
ATOM 722 C CA . ILE A 1 92 ? -9.412 0.911 11.240 1.00 90.50 92 ILE A CA 1
ATOM 723 C C . ILE A 1 92 ? -10.122 1.819 12.257 1.00 90.50 92 ILE A C 1
ATOM 725 O O . ILE A 1 92 ? -9.616 2.894 12.572 1.00 90.50 92 ILE A O 1
ATOM 729 N N . SER A 1 93 ? -11.244 1.369 12.830 1.00 91.19 93 SER A N 1
ATOM 730 C CA . SER A 1 93 ? -12.022 2.123 13.823 1.00 91.19 93 SER A CA 1
ATOM 731 C C . SER A 1 93 ? -11.207 2.428 15.085 1.00 91.19 93 SER A C 1
ATOM 733 O O . SER A 1 93 ? -11.250 3.550 15.597 1.00 91.19 93 SER A O 1
ATOM 735 N N . LYS A 1 94 ? -10.393 1.472 15.558 1.00 90.94 94 LYS A N 1
ATOM 736 C CA . LYS A 1 94 ? -9.468 1.679 16.688 1.00 90.94 94 LYS A CA 1
ATOM 737 C C . LYS A 1 94 ? -8.333 2.651 16.361 1.00 90.94 94 LYS A C 1
ATOM 739 O O . LYS A 1 94 ? -7.808 3.302 17.264 1.00 90.94 94 LYS A O 1
ATOM 744 N N . GLY A 1 95 ? -8.009 2.800 15.083 1.00 90.06 95 GLY A N 1
ATOM 745 C CA . GLY A 1 95 ? -6.929 3.632 14.583 1.00 90.06 95 GLY A CA 1
ATOM 746 C C . GLY A 1 95 ? -5.680 2.808 14.296 1.00 90.06 95 GLY A C 1
ATOM 747 O O . GLY A 1 95 ? -5.219 2.023 15.126 1.00 90.06 95 GLY A O 1
ATOM 748 N N . ILE A 1 96 ? -5.118 3.039 13.114 1.00 90.88 96 ILE A N 1
ATOM 749 C CA . ILE A 1 96 ? -3.886 2.413 12.635 1.00 90.88 96 ILE A CA 1
ATOM 750 C C . ILE A 1 96 ? -2.922 3.474 12.116 1.00 90.88 96 ILE A C 1
ATOM 752 O O . ILE A 1 96 ? -3.329 4.593 11.792 1.00 90.88 96 ILE A O 1
ATOM 756 N N . LYS A 1 97 ? -1.644 3.113 12.032 1.00 88.50 97 LYS A N 1
ATOM 757 C CA . LYS A 1 97 ? -0.589 3.922 11.426 1.00 88.50 97 LYS A CA 1
ATOM 758 C C . LYS A 1 97 ? 0.361 3.051 10.612 1.00 88.50 97 LYS A C 1
ATOM 760 O O . LYS A 1 97 ? 0.704 1.946 11.025 1.00 88.50 97 LYS A O 1
ATOM 765 N N . LEU A 1 98 ? 0.845 3.588 9.503 1.00 84.38 98 LEU A N 1
ATOM 766 C CA . LEU A 1 98 ? 1.916 3.016 8.690 1.00 84.38 98 LEU A CA 1
ATOM 767 C C . LEU A 1 98 ? 3.280 3.410 9.269 1.00 84.38 98 LEU A C 1
ATOM 769 O O . LEU A 1 98 ? 3.923 4.351 8.801 1.00 84.38 98 LEU A O 1
ATOM 773 N N . LEU A 1 99 ? 3.691 2.739 10.345 1.00 71.50 99 LEU A N 1
ATOM 774 C CA . LEU A 1 99 ? 4.966 2.985 11.024 1.00 71.50 99 LEU A CA 1
ATOM 775 C C . LEU A 1 99 ? 5.801 1.704 11.097 1.00 71.50 99 LEU A C 1
ATOM 777 O O . LEU A 1 99 ? 5.295 0.629 11.413 1.00 71.50 99 LEU A O 1
ATOM 781 N N . SER A 1 100 ? 7.103 1.851 10.871 1.00 58.81 100 SER A N 1
ATOM 782 C CA . SER A 1 100 ? 8.130 0.869 11.223 1.00 58.81 100 SER A CA 1
ATOM 783 C C . SER A 1 100 ? 8.291 0.738 12.741 1.00 58.81 100 SER A C 1
ATOM 785 O O . SER A 1 100 ? 7.905 1.631 13.499 1.00 58.81 100 SER A O 1
ATOM 787 N N . GLU A 1 101 ? 8.958 -0.334 13.179 1.00 52.41 101 GLU A N 1
ATOM 788 C CA . GLU A 1 101 ? 9.362 -0.569 14.580 1.00 52.41 101 GLU A CA 1
ATOM 789 C C . GLU A 1 101 ? 10.146 0.609 15.196 1.00 52.41 101 GLU A C 1
ATOM 791 O O . GLU A 1 101 ? 10.156 0.790 16.411 1.00 52.41 101 GLU A O 1
ATOM 796 N N . ASN A 1 102 ? 10.751 1.456 14.356 1.00 54.09 102 ASN A N 1
ATOM 797 C CA . ASN A 1 102 ? 11.592 2.581 14.761 1.00 54.09 102 ASN A CA 1
ATOM 798 C C . ASN A 1 102 ? 10.811 3.908 14.835 1.00 54.09 102 ASN A C 1
ATOM 800 O O . ASN A 1 102 ? 11.415 4.963 15.012 1.00 54.09 102 ASN A O 1
ATOM 804 N N . GLY A 1 103 ? 9.490 3.886 14.617 1.00 58.47 103 GLY A N 1
ATOM 805 C CA . GLY A 1 103 ? 8.652 5.088 14.543 1.00 58.47 103 GLY A CA 1
ATOM 806 C C . GLY A 1 103 ? 8.783 5.878 13.235 1.00 58.47 103 GLY A C 1
ATOM 807 O O . GLY A 1 103 ? 8.128 6.906 13.084 1.00 58.47 103 GLY A O 1
ATOM 808 N N . ASN A 1 104 ? 9.585 5.397 12.279 1.00 62.97 104 ASN A N 1
ATOM 809 C CA . ASN A 1 104 ? 9.683 5.981 10.940 1.00 62.97 104 ASN A CA 1
ATOM 810 C C . ASN A 1 104 ? 8.575 5.445 10.037 1.00 62.97 104 ASN A C 1
ATOM 812 O O . ASN A 1 104 ? 8.205 4.276 10.148 1.00 62.97 104 ASN A O 1
ATOM 816 N N . PHE A 1 105 ? 8.092 6.279 9.122 1.00 66.00 105 PHE A N 1
ATOM 817 C CA . PHE A 1 105 ? 7.147 5.889 8.080 1.00 66.00 105 PHE A CA 1
ATOM 818 C C . PHE A 1 105 ? 7.685 4.725 7.226 1.00 66.00 105 PHE A C 1
ATOM 820 O O . PHE A 1 105 ? 8.884 4.678 6.943 1.00 66.00 105 PHE A O 1
ATOM 827 N N . LYS A 1 106 ? 6.814 3.776 6.851 1.00 70.50 106 LYS A N 1
ATOM 828 C CA . LYS A 1 106 ? 7.198 2.603 6.052 1.00 70.50 106 LYS A CA 1
ATOM 829 C C . LYS A 1 106 ? 6.059 2.141 5.141 1.00 70.50 106 LYS A C 1
ATOM 831 O O . LYS A 1 106 ? 4.983 1.815 5.637 1.00 70.50 106 LYS A O 1
ATOM 836 N N . MET A 1 107 ? 6.318 2.075 3.835 1.00 84.69 107 MET A N 1
ATOM 837 C CA . MET A 1 107 ? 5.451 1.442 2.832 1.00 84.69 107 MET A CA 1
ATOM 838 C C . MET A 1 107 ? 6.237 0.352 2.101 1.00 84.69 107 MET A C 1
ATOM 840 O O . MET A 1 107 ? 6.636 0.490 0.946 1.00 84.69 107 MET A O 1
ATOM 844 N N . ASP A 1 108 ? 6.494 -0.738 2.821 1.00 86.88 108 ASP A N 1
ATOM 845 C CA . ASP A 1 108 ? 7.362 -1.822 2.367 1.00 86.88 108 ASP A CA 1
ATOM 846 C C . ASP A 1 108 ? 6.923 -2.430 1.038 1.00 86.88 108 ASP A C 1
ATOM 848 O O . ASP A 1 108 ? 7.771 -2.823 0.239 1.00 86.88 108 ASP A O 1
ATOM 852 N N . ARG A 1 109 ? 5.613 -2.607 0.825 1.00 89.62 109 ARG A N 1
ATOM 853 C CA . ARG A 1 109 ? 5.117 -3.300 -0.369 1.00 89.62 109 ARG A CA 1
ATOM 854 C C . ARG A 1 109 ? 5.029 -2.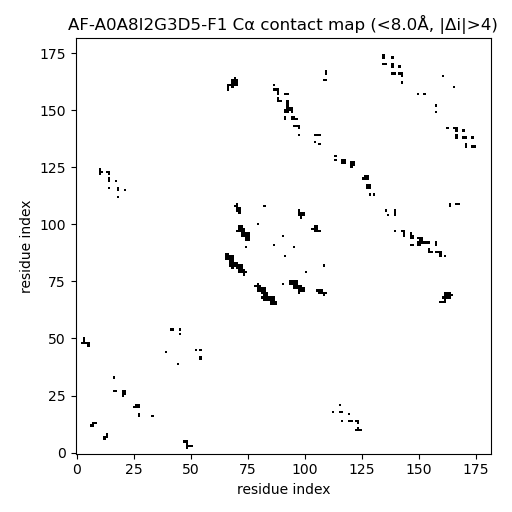354 -1.561 1.00 89.62 109 ARG A C 1
ATOM 856 O O . ARG A 1 109 ? 5.341 -2.785 -2.667 1.00 89.62 109 ARG A O 1
ATOM 863 N N . LEU A 1 110 ? 4.676 -1.085 -1.363 1.00 89.50 110 LEU A N 1
ATOM 864 C CA . LEU A 1 110 ? 4.717 -0.067 -2.412 1.00 89.50 110 LEU A CA 1
ATOM 865 C C . LEU A 1 110 ? 6.150 0.186 -2.886 1.00 89.50 110 LEU A C 1
ATOM 867 O O . LEU A 1 110 ? 6.389 0.232 -4.091 1.00 89.50 110 LEU A O 1
ATOM 871 N N . GLU A 1 111 ? 7.109 0.298 -1.967 1.00 89.19 111 GLU A N 1
ATOM 872 C CA . GLU A 1 111 ? 8.525 0.445 -2.313 1.00 89.19 111 GLU A CA 1
ATOM 873 C C . GLU A 1 111 ? 9.041 -0.775 -3.089 1.00 89.19 111 GLU A C 1
ATOM 875 O O . GLU A 1 111 ? 9.657 -0.624 -4.146 1.00 89.19 111 GLU A O 1
ATOM 880 N N . ASP A 1 112 ? 8.739 -1.989 -2.613 1.00 88.94 112 ASP A N 1
ATOM 881 C CA . ASP A 1 112 ? 9.105 -3.241 -3.289 1.00 88.94 112 ASP A CA 1
ATOM 882 C C . ASP A 1 112 ? 8.449 -3.352 -4.676 1.00 88.94 112 ASP A C 1
ATOM 884 O O . ASP A 1 112 ? 9.088 -3.782 -5.639 1.00 88.94 112 ASP A O 1
ATOM 888 N N . PHE A 1 113 ? 7.202 -2.890 -4.815 1.00 89.44 113 PHE A N 1
ATOM 889 C CA . PHE A 1 113 ? 6.506 -2.802 -6.097 1.00 89.44 113 PHE A CA 1
ATOM 890 C C . PHE A 1 113 ? 7.209 -1.844 -7.063 1.00 89.44 113 PHE A C 1
ATOM 892 O O . PHE A 1 113 ? 7.504 -2.246 -8.185 1.00 89.44 113 PHE A O 1
ATOM 899 N N . ILE A 1 114 ? 7.510 -0.609 -6.646 1.00 89.00 114 ILE A N 1
ATOM 900 C CA . ILE A 1 114 ? 8.174 0.392 -7.501 1.00 89.00 114 ILE A CA 1
ATOM 901 C C . ILE A 1 114 ? 9.543 -0.113 -7.937 1.00 89.00 114 ILE A C 1
ATOM 903 O O . ILE A 1 114 ? 9.880 -0.043 -9.118 1.00 89.00 114 ILE A O 1
ATOM 907 N N . LYS A 1 115 ? 10.311 -0.670 -6.997 1.00 89.00 115 LYS A N 1
ATOM 908 C CA . LYS A 1 115 ? 11.618 -1.256 -7.279 1.00 89.00 115 LYS A CA 1
ATOM 909 C C . LYS A 1 115 ? 11.504 -2.384 -8.302 1.00 89.00 115 LYS A C 1
ATOM 911 O O . LYS A 1 115 ? 12.179 -2.346 -9.326 1.00 89.00 115 LYS A O 1
ATOM 916 N N . THR A 1 116 ? 10.616 -3.349 -8.062 1.00 85.38 116 THR A N 1
ATOM 917 C CA . THR A 1 116 ? 10.417 -4.493 -8.964 1.00 85.38 116 THR A CA 1
ATOM 918 C C . THR A 1 116 ? 9.925 -4.038 -10.338 1.00 85.38 116 THR A C 1
ATOM 920 O O . THR A 1 116 ? 10.391 -4.543 -11.359 1.00 85.38 116 THR A O 1
ATOM 923 N N . PHE A 1 117 ? 9.016 -3.062 -10.392 1.00 85.62 117 PHE A N 1
ATOM 924 C CA . PHE A 1 117 ? 8.550 -2.469 -11.641 1.00 85.62 117 PHE A CA 1
ATOM 925 C C . PHE A 1 117 ? 9.717 -1.849 -12.411 1.00 85.62 117 PHE A C 1
ATOM 927 O O . PHE A 1 117 ? 9.930 -2.180 -13.572 1.00 85.62 117 PHE A O 1
ATOM 934 N N . ASN A 1 118 ? 10.516 -1.009 -11.753 1.00 87.88 118 ASN A N 1
ATOM 935 C CA . ASN A 1 118 ? 11.648 -0.318 -12.361 1.00 87.88 118 ASN A CA 1
ATOM 936 C C . ASN A 1 118 ? 12.751 -1.263 -12.843 1.00 87.88 118 ASN A C 1
ATOM 938 O O . ASN A 1 118 ? 13.314 -1.025 -13.907 1.00 87.88 118 ASN A O 1
ATOM 942 N N . GLU A 1 119 ? 13.034 -2.336 -12.100 1.00 86.75 119 GLU A N 1
ATOM 943 C CA . GLU A 1 119 ? 13.989 -3.382 -12.498 1.00 86.75 119 GLU A CA 1
ATOM 944 C C . GLU A 1 119 ? 13.578 -4.090 -13.800 1.00 86.75 119 GLU A C 1
ATOM 946 O O . GLU A 1 119 ? 14.434 -4.585 -14.529 1.00 86.75 119 GLU A O 1
ATOM 951 N N . ASN A 1 120 ? 12.280 -4.117 -14.117 1.00 80.12 120 ASN A N 1
ATOM 952 C CA . ASN A 1 120 ? 11.736 -4.817 -15.281 1.00 80.12 120 ASN A CA 1
ATOM 953 C C . ASN A 1 120 ? 11.175 -3.871 -16.364 1.00 80.12 120 ASN A C 1
ATOM 955 O O . ASN A 1 120 ? 10.809 -4.327 -17.449 1.00 80.12 120 ASN A O 1
ATOM 959 N N . ALA A 1 121 ? 11.115 -2.563 -16.106 1.00 80.75 121 ALA A N 1
ATOM 960 C CA . ALA A 1 121 ? 10.551 -1.566 -17.016 1.00 80.75 121 ALA A CA 1
ATOM 961 C C . ALA A 1 121 ? 11.350 -1.469 -18.327 1.00 80.75 121 ALA A C 1
ATOM 963 O O . ALA A 1 121 ? 10.764 -1.431 -19.413 1.00 80.75 121 ALA A O 1
ATOM 964 N N . ASP A 1 122 ? 12.682 -1.542 -18.231 1.00 75.50 122 ASP A N 1
ATOM 965 C CA . ASP A 1 122 ? 13.590 -1.479 -19.382 1.00 75.50 122 ASP A CA 1
ATOM 966 C C . ASP A 1 122 ? 13.378 -2.670 -20.335 1.00 75.50 122 ASP A C 1
ATOM 968 O O . ASP A 1 122 ? 13.362 -2.501 -21.555 1.00 75.50 122 ASP A O 1
ATOM 972 N N . MET A 1 123 ? 13.115 -3.869 -19.794 1.00 71.88 123 MET A N 1
ATOM 973 C CA . MET A 1 123 ? 12.802 -5.066 -20.592 1.00 71.88 123 MET A CA 1
ATOM 974 C C . MET A 1 123 ? 11.487 -4.932 -21.366 1.00 71.88 123 MET A C 1
ATOM 976 O O . MET A 1 123 ? 11.296 -5.590 -22.391 1.00 71.88 123 MET A O 1
ATOM 980 N N . ALA A 1 124 ? 10.574 -4.100 -20.867 1.00 67.38 124 ALA A N 1
ATOM 981 C CA . ALA A 1 124 ? 9.272 -3.867 -21.465 1.00 67.38 124 ALA A CA 1
ATOM 982 C C . ALA A 1 124 ? 9.211 -2.598 -22.333 1.00 67.38 124 ALA A C 1
ATOM 984 O O . ALA A 1 124 ? 8.163 -2.334 -22.921 1.00 67.38 124 ALA A O 1
ATOM 985 N N . ALA A 1 125 ? 10.310 -1.836 -22.434 1.00 76.44 125 ALA A N 1
ATOM 986 C CA . ALA A 1 125 ? 10.348 -0.505 -23.047 1.00 76.44 125 ALA A CA 1
ATOM 987 C C . ALA A 1 125 ? 9.285 0.457 -22.471 1.00 76.44 125 ALA A C 1
ATOM 989 O O . ALA A 1 125 ? 8.728 1.291 -23.186 1.00 76.44 125 ALA A O 1
ATOM 990 N N . ILE A 1 126 ? 8.994 0.327 -21.173 1.00 74.00 126 ILE A N 1
ATOM 991 C CA . ILE A 1 126 ? 8.051 1.179 -20.443 1.00 74.00 126 ILE A CA 1
ATOM 992 C C . ILE A 1 126 ? 8.857 2.191 -19.615 1.00 74.00 126 ILE A C 1
ATOM 994 O O . ILE A 1 126 ? 9.897 1.826 -19.066 1.00 74.00 126 ILE A O 1
ATOM 998 N N . PRO A 1 127 ? 8.413 3.457 -19.495 1.00 77.88 127 PRO A N 1
ATOM 999 C CA . PRO A 1 127 ? 9.071 4.423 -18.626 1.00 77.88 127 PRO A CA 1
ATOM 1000 C C . PRO A 1 127 ? 9.134 3.938 -17.176 1.00 77.88 127 PRO A C 1
ATOM 1002 O O . PRO A 1 127 ? 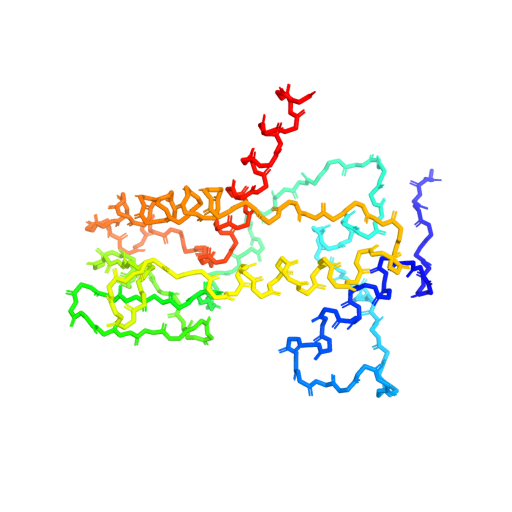8.145 3.451 -16.625 1.00 77.88 127 PRO A O 1
ATOM 1005 N N . ARG A 1 128 ? 10.295 4.117 -16.543 1.00 83.19 128 ARG A N 1
ATOM 1006 C CA . ARG A 1 128 ? 10.465 3.871 -15.109 1.00 83.19 128 ARG A CA 1
ATOM 1007 C C . ARG A 1 128 ? 9.625 4.846 -14.289 1.00 83.19 128 ARG A C 1
ATOM 1009 O O . ARG A 1 128 ? 9.475 6.016 -14.641 1.00 83.19 128 ARG A O 1
ATOM 1016 N N . ILE A 1 129 ? 9.140 4.363 -13.156 1.00 84.81 129 ILE A N 1
ATOM 1017 C CA . ILE A 1 129 ? 8.525 5.180 -12.119 1.00 84.81 129 ILE A CA 1
ATOM 1018 C C . ILE A 1 129 ? 9.633 5.986 -11.418 1.00 84.81 129 ILE A C 1
ATOM 1020 O O . ILE A 1 129 ? 10.608 5.391 -10.952 1.00 84.81 129 ILE A O 1
ATOM 1024 N N . PRO A 1 130 ? 9.509 7.320 -11.303 1.00 80.38 130 PRO A N 1
ATOM 1025 C CA . PRO A 1 130 ? 10.446 8.124 -10.529 1.00 80.38 130 PRO A CA 1
ATOM 1026 C C . PRO A 1 130 ? 10.491 7.685 -9.061 1.00 80.38 130 PRO A C 1
ATOM 1028 O O . PRO A 1 130 ? 9.484 7.712 -8.354 1.00 80.38 130 PRO A O 1
ATOM 1031 N N . GLU A 1 131 ? 11.679 7.330 -8.579 1.00 78.44 131 GLU A N 1
ATOM 1032 C CA . GLU A 1 131 ? 11.929 7.012 -7.171 1.00 78.44 131 GLU A CA 1
ATOM 1033 C C . GLU A 1 131 ? 12.111 8.323 -6.391 1.00 78.44 131 GLU A C 1
ATOM 1035 O O . GLU A 1 131 ? 13.227 8.749 -6.101 1.00 78.44 131 GLU A O 1
ATOM 1040 N N . ASN A 1 132 ? 11.004 9.022 -6.117 1.00 82.38 132 ASN A N 1
ATOM 1041 C CA . ASN A 1 132 ? 11.002 10.258 -5.335 1.00 82.38 132 ASN A CA 1
ATOM 1042 C C . ASN A 1 132 ? 10.565 9.967 -3.885 1.00 82.38 132 ASN A C 1
ATOM 1044 O O . ASN A 1 132 ? 9.373 9.747 -3.649 1.00 82.38 132 ASN A O 1
ATOM 1048 N N . PRO A 1 133 ? 11.483 10.023 -2.898 1.00 82.94 133 PRO A N 1
ATOM 1049 C CA . PRO A 1 133 ? 11.163 9.744 -1.496 1.00 82.94 133 PRO A CA 1
ATOM 1050 C C . PRO A 1 133 ? 10.065 10.646 -0.929 1.00 82.94 133 PRO A C 1
ATOM 1052 O O . PRO A 1 133 ? 9.315 10.230 -0.052 1.00 82.94 133 PRO A O 1
ATOM 1055 N N . ARG A 1 134 ? 9.944 11.874 -1.449 1.00 83.88 134 ARG A N 1
ATOM 1056 C CA . ARG A 1 134 ? 8.928 12.828 -1.006 1.00 83.88 134 ARG A CA 1
ATOM 1057 C C . ARG A 1 134 ? 7.525 12.386 -1.414 1.00 83.88 134 ARG A C 1
ATOM 1059 O O . ARG A 1 134 ? 6.628 12.420 -0.589 1.00 83.88 134 ARG A O 1
ATOM 1066 N N . ILE A 1 135 ? 7.365 11.872 -2.637 1.00 86.06 135 ILE A N 1
ATOM 1067 C CA . ILE A 1 135 ? 6.080 11.333 -3.115 1.00 86.06 135 ILE A CA 1
ATOM 1068 C C . ILE A 1 135 ? 5.666 10.115 -2.280 1.00 86.06 135 ILE A C 1
ATOM 1070 O O . ILE A 1 135 ? 4.494 9.972 -1.936 1.00 86.06 135 ILE A O 1
ATOM 1074 N N . LEU A 1 136 ? 6.618 9.250 -1.918 1.00 85.50 136 LEU A N 1
ATOM 1075 C CA . LEU A 1 136 ? 6.350 8.103 -1.045 1.00 85.50 136 LEU A CA 1
ATOM 1076 C C . LEU A 1 136 ? 5.913 8.538 0.354 1.00 85.50 136 LEU A C 1
ATOM 1078 O O . LEU A 1 136 ? 4.939 8.006 0.883 1.00 85.50 136 LEU A O 1
ATOM 1082 N N . GLN A 1 137 ? 6.587 9.535 0.926 1.00 85.50 137 GLN A N 1
ATOM 1083 C CA . GLN A 1 137 ? 6.203 10.107 2.212 1.00 85.50 137 GLN A CA 1
ATOM 1084 C C . GLN A 1 137 ? 4.804 10.740 2.159 1.00 85.50 137 GLN A C 1
ATOM 1086 O O . GLN A 1 137 ? 3.967 10.429 3.003 1.00 85.50 137 GLN A O 1
ATOM 1091 N N . ASP A 1 138 ? 4.519 11.553 1.140 1.00 86.75 138 ASP A N 1
ATOM 1092 C CA . ASP A 1 138 ? 3.223 12.221 0.965 1.00 86.75 138 ASP A CA 1
ATOM 1093 C C . ASP A 1 138 ? 2.085 11.200 0.753 1.00 86.75 138 ASP A C 1
ATOM 1095 O O . ASP A 1 138 ? 0.983 11.346 1.292 1.00 86.75 138 ASP A O 1
ATOM 1099 N N . THR A 1 139 ? 2.363 10.114 0.021 1.00 88.56 139 THR A N 1
ATOM 1100 C CA . THR A 1 139 ? 1.457 8.960 -0.124 1.00 88.56 139 THR A CA 1
ATOM 1101 C C . THR A 1 139 ? 1.168 8.328 1.237 1.00 88.56 139 THR A C 1
ATOM 1103 O O . THR A 1 139 ? 0.021 8.029 1.573 1.00 88.56 139 THR A O 1
ATOM 1106 N N . GLY A 1 140 ? 2.206 8.179 2.051 1.00 86.69 140 GLY A N 1
ATOM 1107 C CA . GLY A 1 140 ? 2.144 7.722 3.428 1.00 86.69 140 GLY A CA 1
ATOM 1108 C C . GLY A 1 140 ? 1.237 8.494 4.347 1.00 86.69 140 GLY A C 1
ATOM 1109 O O . GLY A 1 140 ? 0.325 7.944 4.972 1.00 86.69 140 GLY A O 1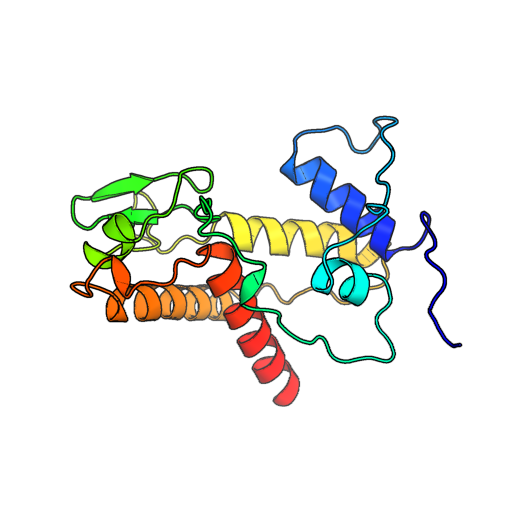
ATOM 1110 N N . ASP A 1 141 ? 1.517 9.786 4.422 1.00 87.19 141 ASP A N 1
ATOM 1111 C CA . ASP A 1 141 ? 0.774 10.727 5.239 1.00 87.19 141 ASP A CA 1
ATOM 1112 C C . ASP A 1 141 ? -0.692 10.764 4.813 1.00 87.19 141 ASP A C 1
ATOM 1114 O O . ASP A 1 141 ? -1.581 10.806 5.664 1.00 87.19 141 ASP A O 1
ATOM 1118 N N . HIS A 1 142 ? -0.962 10.636 3.512 1.00 88.75 142 HIS A N 1
ATOM 1119 C CA . HIS A 1 142 ? -2.319 10.518 3.002 1.00 88.75 142 HIS A CA 1
ATOM 1120 C C . HIS A 1 142 ? -3.026 9.242 3.477 1.00 88.75 142 HIS A C 1
ATOM 1122 O O . HIS A 1 142 ? -4.133 9.338 4.001 1.00 88.75 142 HIS A O 1
ATOM 1128 N N . VAL A 1 143 ? -2.411 8.059 3.365 1.00 89.50 143 VAL A N 1
ATOM 1129 C CA . VAL A 1 143 ? -3.052 6.814 3.836 1.00 89.50 143 VAL A CA 1
ATOM 1130 C C . VAL A 1 143 ? -3.307 6.866 5.345 1.00 89.50 143 VAL A C 1
ATOM 1132 O O . VAL A 1 143 ? -4.394 6.504 5.801 1.00 89.50 143 VAL A O 1
ATOM 1135 N N . ASN A 1 144 ? -2.351 7.384 6.122 1.00 89.38 144 ASN A N 1
ATOM 1136 C CA . ASN A 1 144 ? -2.532 7.616 7.556 1.00 89.38 144 ASN A CA 1
ATOM 1137 C C . ASN A 1 144 ? -3.683 8.591 7.838 1.00 89.38 144 ASN A C 1
ATOM 1139 O O . ASN A 1 144 ? -4.467 8.373 8.763 1.00 89.38 144 ASN A O 1
ATOM 1143 N N . HIS A 1 145 ? -3.800 9.657 7.048 1.00 89.94 145 HIS A N 1
ATOM 1144 C CA . HIS A 1 145 ? -4.870 10.638 7.169 1.00 89.94 145 HIS A CA 1
ATOM 1145 C C . HIS A 1 145 ? -6.245 10.030 6.866 1.00 89.94 145 HIS A C 1
ATOM 1147 O O . HIS A 1 145 ? -7.169 10.216 7.658 1.00 89.94 145 HIS A O 1
ATOM 1153 N N . GLU A 1 146 ? -6.381 9.263 5.781 1.00 89.75 146 GLU A N 1
ATOM 1154 C CA . GLU A 1 146 ? -7.635 8.585 5.427 1.00 89.75 146 GLU A CA 1
ATOM 1155 C C . GLU A 1 146 ? -8.045 7.564 6.495 1.00 89.75 146 GLU A C 1
ATOM 1157 O O . GLU A 1 146 ? -9.184 7.583 6.963 1.00 89.75 146 GLU A O 1
ATOM 1162 N N . CYS A 1 147 ? -7.107 6.747 6.983 1.00 89.00 147 CYS A N 1
ATOM 1163 C CA . CYS A 1 147 ? -7.376 5.834 8.097 1.00 89.00 147 CYS A CA 1
ATOM 1164 C C . CYS A 1 147 ? -7.757 6.597 9.377 1.00 89.00 147 CYS A C 1
ATOM 1166 O O . CYS A 1 147 ? -8.645 6.181 10.120 1.00 89.00 147 CYS A O 1
ATOM 1168 N N . GLY A 1 148 ? -7.120 7.745 9.622 1.00 89.62 148 GLY A N 1
ATOM 1169 C CA . GLY A 1 148 ? -7.405 8.617 10.756 1.00 89.62 148 GLY A CA 1
ATOM 1170 C C . GLY A 1 148 ? -8.820 9.202 10.744 1.00 89.62 148 GLY A C 1
ATOM 1171 O O . GLY A 1 148 ? -9.420 9.326 11.812 1.00 89.62 148 GLY A O 1
ATOM 1172 N N . LYS A 1 149 ? -9.385 9.508 9.567 1.00 92.12 149 LYS A N 1
ATOM 1173 C CA . LYS A 1 149 ? -10.780 9.977 9.424 1.00 92.12 149 LYS A CA 1
ATOM 1174 C C . LYS A 1 149 ? -11.804 8.926 9.840 1.00 92.12 149 LYS A C 1
ATOM 1176 O O . LYS A 1 149 ? -12.870 9.281 10.327 1.00 92.12 149 LYS A O 1
ATOM 1181 N N . LEU A 1 150 ? -11.476 7.650 9.649 1.00 91.44 150 LEU A N 1
ATOM 1182 C CA . LEU A 1 150 ? -12.354 6.519 9.953 1.00 91.44 150 LEU A CA 1
ATOM 1183 C C . LEU A 1 150 ? -12.263 6.071 11.419 1.00 91.44 150 LEU A C 1
ATOM 1185 O O . LEU A 1 150 ? -13.032 5.220 11.870 1.00 91.44 150 LEU A O 1
ATOM 1189 N N . ARG A 1 151 ? -11.356 6.663 12.201 1.00 92.62 151 ARG A N 1
ATOM 1190 C CA . ARG A 1 151 ? -11.224 6.375 13.628 1.00 92.62 151 ARG A CA 1
ATOM 1191 C C . ARG A 1 151 ? -12.514 6.720 14.377 1.00 92.62 151 ARG A C 1
ATOM 1193 O O . ARG A 1 151 ? -13.104 7.775 14.160 1.00 92.62 151 ARG A O 1
ATOM 1200 N N . ASN A 1 152 ? -12.918 5.857 15.307 1.00 92.25 152 ASN A N 1
ATOM 1201 C CA . ASN A 1 152 ? -14.170 5.944 16.072 1.00 92.25 152 ASN A CA 1
ATOM 1202 C C . ASN A 1 152 ? -15.453 5.906 15.216 1.00 92.25 152 ASN A C 1
ATOM 1204 O O . ASN A 1 152 ? -16.539 6.142 15.745 1.00 92.25 152 ASN A O 1
ATOM 1208 N N . THR A 1 153 ? -15.349 5.608 13.918 1.00 92.62 153 THR A N 1
ATOM 1209 C CA . THR A 1 153 ? -16.512 5.325 13.067 1.00 92.62 153 THR A CA 1
ATOM 1210 C C . THR A 1 153 ? -17.036 3.928 13.395 1.00 92.62 153 THR A C 1
ATOM 1212 O O . THR A 1 153 ? -16.258 3.043 13.774 1.00 92.62 153 THR A O 1
ATOM 1215 N N . LYS A 1 154 ? -18.351 3.714 13.291 1.00 89.62 154 LYS A N 1
ATOM 1216 C CA . LYS A 1 154 ? -18.950 2.396 13.540 1.00 89.62 154 LYS A CA 1
ATOM 1217 C C . LYS A 1 154 ? -18.450 1.392 12.508 1.00 89.62 154 LYS A C 1
ATOM 1219 O O . LYS A 1 154 ? -18.336 1.723 11.334 1.00 89.62 154 LYS A O 1
ATOM 1224 N N . GLU A 1 155 ? -18.188 0.160 12.934 1.00 87.69 155 GLU A N 1
ATOM 1225 C CA . GLU A 1 155 ? -17.615 -0.873 12.062 1.00 87.69 155 GLU A CA 1
ATOM 1226 C C . GLU A 1 155 ? -18.472 -1.151 10.818 1.00 87.69 155 GLU A C 1
ATOM 1228 O O . GLU A 1 155 ? -17.922 -1.372 9.744 1.00 87.69 155 GLU A O 1
ATOM 1233 N N . GLU A 1 156 ? -19.800 -1.068 10.944 1.00 86.88 156 GLU A N 1
ATOM 1234 C CA . GLU A 1 156 ? -20.749 -1.270 9.837 1.00 86.88 156 GLU A CA 1
ATOM 1235 C C . GLU A 1 156 ? -20.658 -0.186 8.746 1.00 86.88 156 GLU A C 1
ATOM 1237 O O . GLU A 1 156 ? -21.070 -0.407 7.611 1.00 86.88 156 GLU A O 1
ATOM 1242 N N . GLU A 1 157 ? -20.134 0.993 9.089 1.00 86.50 157 GLU A N 1
ATOM 1243 C CA . GLU A 1 157 ? -20.000 2.147 8.191 1.00 86.50 157 GLU A CA 1
ATOM 1244 C C . GLU A 1 157 ? -18.615 2.190 7.516 1.00 86.50 157 GLU A C 1
ATOM 1246 O O . GLU A 1 157 ? -18.373 3.015 6.632 1.00 86.50 157 GLU A O 1
ATOM 1251 N N . ILE A 1 158 ? -17.691 1.307 7.913 1.00 84.31 158 ILE A N 1
ATOM 1252 C CA . ILE A 1 158 ? -16.325 1.271 7.388 1.00 84.31 158 ILE A CA 1
ATOM 1253 C C . ILE A 1 158 ? -16.249 0.316 6.198 1.00 84.31 158 ILE A C 1
ATOM 1255 O O . ILE A 1 158 ? -16.263 -0.909 6.331 1.00 84.31 158 ILE A O 1
ATOM 1259 N N . HIS A 1 159 ? -16.053 0.893 5.016 1.00 85.44 159 HIS A N 1
ATOM 1260 C CA . HIS A 1 159 ? -15.647 0.144 3.835 1.00 85.44 159 HIS A CA 1
ATOM 1261 C C . HIS A 1 159 ? -14.136 -0.093 3.865 1.00 85.44 159 HIS A C 1
ATOM 1263 O O . HIS A 1 159 ? -13.347 0.836 3.707 1.00 85.44 159 HIS A O 1
ATOM 1269 N N . VAL A 1 160 ? -13.732 -1.345 4.079 1.00 84.12 160 VAL A N 1
ATOM 1270 C CA . VAL A 1 160 ? -12.314 -1.720 4.113 1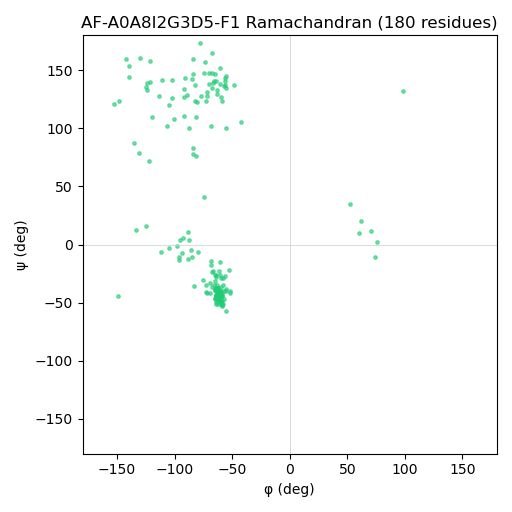.00 84.12 160 VAL A CA 1
ATOM 1271 C C . VAL A 1 160 ? -11.752 -1.791 2.698 1.00 84.12 160 VAL A C 1
ATOM 1273 O O . VAL A 1 160 ? -12.267 -2.515 1.848 1.00 84.12 160 VAL A O 1
ATOM 1276 N N . GLU A 1 161 ? -10.643 -1.093 2.485 1.00 86.62 161 GLU A N 1
ATOM 1277 C CA . GLU A 1 161 ? -9.788 -1.213 1.311 1.00 86.62 161 GLU A CA 1
ATOM 1278 C C . GLU A 1 161 ? -8.368 -1.595 1.769 1.00 86.62 161 GLU A C 1
ATOM 1280 O O . GLU A 1 161 ? -7.920 -1.084 2.798 1.00 86.62 161 GLU A O 1
ATOM 1285 N N . PRO A 1 162 ? -7.645 -2.489 1.064 1.00 89.25 162 PRO A N 1
ATOM 1286 C CA . PRO A 1 162 ? -6.243 -2.755 1.373 1.00 89.25 162 PRO A CA 1
ATOM 1287 C C . PRO A 1 162 ? -5.406 -1.470 1.347 1.00 89.25 162 PRO A C 1
ATOM 1289 O O . PRO A 1 162 ? -5.466 -0.710 0.380 1.00 89.25 162 PRO A O 1
ATOM 1292 N N . LEU A 1 163 ? -4.557 -1.278 2.356 1.00 91.12 163 LEU A N 1
ATOM 1293 C CA . LEU A 1 163 ? -3.670 -0.120 2.507 1.00 91.12 163 LEU A CA 1
ATOM 1294 C C . LEU A 1 163 ? -2.778 0.077 1.280 1.00 91.12 163 LEU A C 1
ATOM 1296 O O . LEU A 1 163 ? -2.608 1.206 0.834 1.00 91.12 163 LEU A O 1
ATOM 1300 N N . PHE A 1 164 ? -2.282 -1.012 0.681 1.00 90.75 164 PHE A N 1
ATOM 1301 C CA . PHE A 1 164 ? -1.521 -0.956 -0.573 1.00 90.75 164 PHE A CA 1
ATOM 1302 C C . PHE A 1 164 ? -2.322 -0.346 -1.727 1.00 90.75 164 PHE A C 1
ATOM 1304 O O . PHE A 1 164 ? -1.785 0.416 -2.522 1.00 90.75 164 PHE A O 1
ATOM 1311 N N . ILE A 1 165 ? -3.614 -0.671 -1.833 1.00 88.75 165 ILE A N 1
ATOM 1312 C CA . ILE A 1 165 ? -4.465 -0.153 -2.910 1.00 88.75 165 ILE A CA 1
ATOM 1313 C C . ILE A 1 165 ? -4.754 1.332 -2.686 1.00 88.75 165 ILE A C 1
ATOM 1315 O O . ILE A 1 165 ? -4.682 2.119 -3.631 1.00 88.75 165 ILE A O 1
ATOM 1319 N N . THR A 1 166 ? -5.027 1.739 -1.447 1.00 89.50 166 THR A N 1
ATOM 1320 C CA . THR A 1 166 ? -5.161 3.162 -1.106 1.00 89.50 166 THR A CA 1
ATOM 132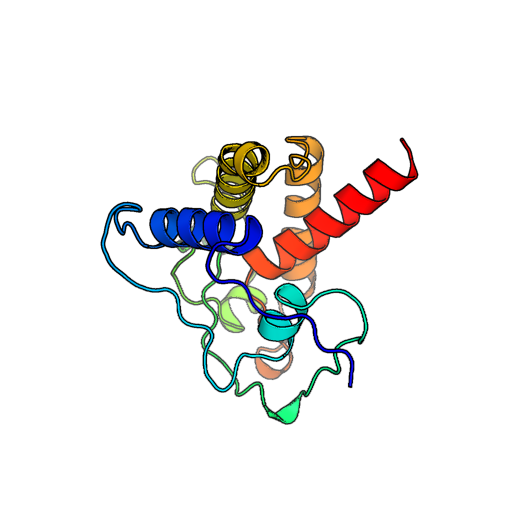1 C C . THR A 1 166 ? -3.855 3.915 -1.389 1.00 89.50 166 THR A C 1
ATOM 1323 O O . THR A 1 166 ? -3.880 4.995 -1.980 1.00 89.50 166 THR A O 1
ATOM 1326 N N . ALA A 1 167 ? -2.708 3.313 -1.058 1.00 90.56 167 ALA A N 1
ATOM 1327 C CA . ALA A 1 167 ? -1.388 3.875 -1.310 1.00 90.56 167 ALA A CA 1
ATOM 1328 C C . ALA A 1 167 ? -1.095 4.030 -2.808 1.00 90.56 167 ALA A C 1
ATOM 1330 O O . ALA A 1 167 ? -0.755 5.122 -3.251 1.00 90.56 167 ALA A O 1
ATOM 1331 N N . ILE A 1 168 ? -1.274 2.980 -3.617 1.00 90.12 168 ILE A N 1
ATOM 1332 C CA . ILE A 1 168 ? -0.927 3.031 -5.042 1.00 90.12 168 ILE A CA 1
ATOM 1333 C C . ILE A 1 168 ? -1.807 4.019 -5.816 1.00 90.12 168 ILE A C 1
ATOM 1335 O O . ILE A 1 168 ? -1.30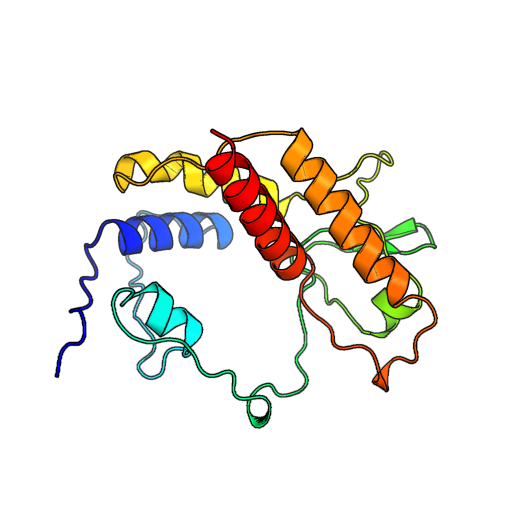4 4.704 -6.699 1.00 90.12 168 ILE A O 1
ATOM 1339 N N . LYS A 1 169 ? -3.094 4.158 -5.460 1.00 88.69 169 LYS A N 1
ATOM 1340 C CA . LYS A 1 169 ? -3.976 5.183 -6.046 1.00 88.69 169 LYS A CA 1
ATOM 1341 C C . LYS A 1 169 ? -3.417 6.581 -5.811 1.00 88.69 169 LYS A C 1
ATOM 1343 O O . LYS A 1 169 ? -3.205 7.325 -6.762 1.00 88.69 169 LYS A O 1
ATOM 1348 N N . LYS A 1 170 ? -3.111 6.899 -4.552 1.00 89.62 170 LYS A N 1
ATOM 1349 C CA . LYS A 1 170 ? -2.556 8.201 -4.183 1.00 89.62 170 LYS A CA 1
ATOM 1350 C C . LYS A 1 170 ? -1.189 8.444 -4.820 1.00 89.62 170 LYS A C 1
ATOM 1352 O O . LYS A 1 170 ? -0.934 9.532 -5.323 1.00 89.62 170 LYS A O 1
ATOM 1357 N N . PHE A 1 171 ? -0.330 7.433 -4.826 1.00 89.69 171 PHE A N 1
ATOM 1358 C CA . PHE A 1 171 ? 0.984 7.507 -5.449 1.00 89.69 171 PHE A CA 1
ATOM 1359 C C . PHE A 1 171 ? 0.883 7.836 -6.946 1.00 89.69 171 PHE A C 1
ATOM 1361 O O . PHE A 1 171 ? 1.600 8.705 -7.440 1.00 89.69 171 PHE A O 1
ATOM 1368 N N . LEU A 1 172 ? -0.040 7.188 -7.666 1.00 85.94 172 LEU A N 1
ATOM 1369 C CA . LEU A 1 172 ? -0.294 7.476 -9.078 1.00 85.94 172 LEU A CA 1
ATOM 1370 C C . LEU A 1 172 ? -0.856 8.889 -9.289 1.00 85.94 172 LEU A C 1
ATOM 1372 O O . LEU A 1 172 ? -0.425 9.560 -10.224 1.00 85.94 172 LEU A O 1
ATOM 1376 N N . ASP A 1 173 ? -1.748 9.368 -8.419 1.00 86.12 173 ASP A N 1
ATOM 1377 C CA . ASP A 1 173 ? -2.255 10.747 -8.486 1.00 86.12 173 ASP A CA 1
ATOM 1378 C C . ASP A 1 173 ? -1.120 11.775 -8.331 1.00 86.12 173 ASP A C 1
ATOM 1380 O O . ASP A 1 173 ? -1.046 12.747 -9.086 1.00 86.12 173 ASP A O 1
ATOM 1384 N N . GLU A 1 174 ? -0.194 11.551 -7.393 1.00 85.19 174 GLU A N 1
ATOM 1385 C CA . GLU A 1 174 ? 0.980 12.415 -7.210 1.00 85.19 174 GLU A CA 1
ATOM 1386 C C . GLU A 1 174 ? 1.929 12.377 -8.414 1.00 85.19 174 GLU A C 1
ATOM 1388 O O . GLU A 1 174 ? 2.455 13.414 -8.821 1.00 85.19 174 GLU A O 1
ATOM 1393 N N . LEU A 1 175 ? 2.118 11.208 -9.034 1.00 83.06 175 LEU A N 1
ATOM 1394 C CA . LEU A 1 175 ? 2.910 11.091 -10.260 1.00 83.06 175 LEU A CA 1
ATOM 1395 C C . LEU A 1 175 ? 2.282 11.845 -11.431 1.00 83.06 175 LEU A C 1
ATOM 1397 O O . LEU A 1 175 ? 2.993 12.545 -12.152 1.00 83.06 175 LEU A O 1
ATOM 1401 N N . VAL A 1 176 ? 0.962 11.745 -11.610 1.00 80.81 176 VAL A N 1
ATOM 1402 C CA . VAL A 1 176 ? 0.244 12.491 -12.653 1.00 80.81 176 VAL A CA 1
ATOM 1403 C C . VAL A 1 176 ? 0.404 13.996 -12.436 1.00 80.81 176 VAL A C 1
ATOM 1405 O O . VAL A 1 176 ? 0.704 14.718 -13.386 1.00 80.81 176 VAL A O 1
ATOM 1408 N N . ASN A 1 177 ? 0.277 14.470 -11.194 1.00 74.94 177 ASN A N 1
ATOM 1409 C CA . ASN A 1 177 ? 0.485 15.881 -10.863 1.00 74.94 177 ASN A CA 1
ATOM 1410 C C . ASN A 1 177 ? 1.928 16.329 -11.125 1.00 74.94 177 ASN A C 1
ATOM 1412 O O . ASN A 1 177 ? 2.147 17.411 -11.668 1.00 74.94 177 ASN A O 1
ATOM 1416 N N . ALA A 1 178 ? 2.913 15.497 -10.780 1.00 70.19 178 ALA A N 1
ATOM 1417 C CA . ALA A 1 178 ? 4.319 15.782 -11.036 1.00 70.19 178 ALA A CA 1
ATOM 1418 C C . ALA A 1 178 ? 4.632 15.852 -12.541 1.00 70.19 178 ALA A C 1
ATOM 1420 O O . ALA A 1 178 ? 5.411 16.705 -12.959 1.00 70.19 178 ALA A O 1
ATOM 1421 N N . TRP A 1 179 ? 4.010 14.999 -13.360 1.00 68.00 179 TRP A N 1
ATOM 1422 C CA . TRP A 1 179 ? 4.166 15.014 -14.818 1.00 68.00 179 TRP A CA 1
ATOM 1423 C C . TRP A 1 179 ? 3.413 16.153 -15.503 1.00 68.00 179 TRP A C 1
ATOM 1425 O O . TRP A 1 179 ? 3.879 16.650 -16.518 1.00 68.00 179 TRP A O 1
ATOM 1435 N N . ALA A 1 180 ? 2.282 16.602 -14.957 1.00 59.91 180 ALA A N 1
ATOM 1436 C CA . ALA A 1 180 ? 1.561 17.762 -15.482 1.00 59.91 180 ALA A CA 1
ATOM 1437 C C . ALA A 1 180 ? 2.319 19.092 -15.279 1.00 59.91 180 ALA A C 1
ATOM 1439 O O . ALA A 1 180 ? 1.985 20.092 -15.914 1.00 59.91 180 ALA A O 1
ATOM 1440 N N . LEU A 1 181 ? 3.308 19.109 -14.380 1.00 50.81 181 LEU A N 1
ATOM 1441 C CA . LEU A 1 181 ? 4.118 20.278 -14.024 1.00 50.81 181 LEU A CA 1
ATOM 1442 C C . LEU A 1 181 ? 5.544 20.249 -14.610 1.00 50.81 181 LEU A C 1
ATOM 1444 O O . LEU A 1 181 ? 6.287 21.209 -14.394 1.00 50.81 181 LEU A O 1
ATOM 1448 N N . ALA A 1 182 ? 5.926 19.172 -15.304 1.00 50.41 182 ALA A N 1
ATOM 1449 C CA . ALA A 1 182 ? 7.238 18.969 -15.931 1.00 50.41 182 ALA A CA 1
ATOM 1450 C C . ALA A 1 182 ? 7.196 19.259 -17.438 1.00 50.41 182 ALA A C 1
ATOM 1452 O O . ALA A 1 182 ? 8.205 19.799 -17.947 1.00 50.41 182 ALA A O 1
#

Solvent-accessible surface area (backbone atoms only — not comparable to full-atom values): 10897 Å² total; per-residue (Å²): 141,88,73,68,79,82,53,82,84,34,46,68,45,51,42,50,47,48,53,48,19,66,76,70,74,45,63,77,87,50,94,73,82,91,71,80,57,98,73,52,56,70,70,61,45,44,74,68,46,76,80,86,77,87,86,81,88,66,76,90,74,64,64,95,65,93,35,44,17,44,30,42,32,20,38,82,86,71,50,75,42,55,28,86,36,78,51,47,36,65,51,37,23,72,25,49,38,48,42,40,100,83,74,43,78,45,57,66,46,60,53,51,46,53,52,54,48,42,76,38,17,70,83,45,77,43,86,63,75,82,91,49,71,64,57,55,49,55,24,47,55,46,47,34,48,58,36,51,71,41,36,78,43,60,52,93,76,49,82,83,69,34,50,38,59,57,29,51,54,47,39,50,53,53,50,52,56,55,60,76,75,107

Mean predicted aligned error: 11.66 Å

Radius of gyration: 18.19 Å; Cα contacts (8 Å, |Δi|>4): 203; chains: 1; bounding box: 37×44×54 Å

Foldseek 3Di:
DDFDDQDCPALVNLLVLQLVCVVVVNDSPDPDGDDQDPDHDPVVSCVRGPDDDDDDDDPVPPDPDFDQQCFWKAFPVRDIDHSRDTDALVRLQSAIAQADPVRDHDGPRLVVVLVSCQVSCVSNVHDRDDPDVVLQVVLRVVLNVVSVVSHNPDRVPDDDDHSVVSSVVSSVVVSVVVVVVD

Secondary structure (DSSP, 8-state):
---PPP-TTSHHHHHHHHHHHHHHT--TTS----PPPSS--HHHHHHHHTTS------GGG--S--EE-SS-EEETT--EE-TTSEE-HHHHHH-EE-B-TTSSB--HHHHHHHHHHHHHHGGGTPPPPP--HHHHHHHHHHHHHHHHHTTT--GGG-----HHHHHHHHHHHHHHHHHHT-

Sequence (182 aa):
MAGGNFSPDSAINRLLKAVFCKASGIDVESNFEINISPAPKAEVAYGLVWDQTPLKYDKDKVREGFFLAGETFTDLDNKQYQWNERLTPTNISKGIKLLSENGNFKMDRLEDFIKTFNENADMAAIPRIPENPRILQDTGDHVNHECGKLRNTKEEEIHVEPLFITAIKKFLDELVNAWALA

pLDDT: mean 74.99, std 15.86, range [33.22, 92.62]